Protein 1J7X (pdb70)

Solvent-accessible surface area: 15109 Å² total

InterPro domains:
  IPR005151 Tail specific protease [PF03572] (127-299)
  IPR005151 Tail specific protease [PF03572] (423-597)
  IPR005151 Tail specific protease [PF03572] (721-896)
  IPR005151 Tail specific protease [PF03572] (1022-1198)
  IPR005151 Tail specific protease [SM00245] (107-302)
  IPR005151 Tail specific protease [SM00245] (403-599)
  IPR005151 Tail specific protease [SM00245] (701-898)
  IPR005151 Tail specific protease [SM00245] (1002-1199)
  IPR029045 ClpP/crotonase-like domain superfamily [SSF52096] (26-317)
  IPR029045 ClpP/crotonase-like domain superfamily [SSF52096] (321-614)
  IPR029045 ClpP/crotonase-like domain superfamily [SSF52096] (645-917)
  IPR029045 ClpP/crotonase-like domain superfamily [SSF52096] (918-1211)

Sequence (298 aa):
DPSVTHVLHQLCDILANNYAFSERIPTLLQHLPNLDYSTVISEEDIAAKLNYELQSLTEDPRLVLKSKTDTLVPGDSIQAENIPEDEALQALVNTVFKVSILPGNIGYLRFDQFADVSVIAKLAPFIVNTVWEPITITENLIIDLRYNVGGSSTAVPLLLSYFLDPETKIHLFTLHNRQQNSTDEVYSHPKVLGKPYGSKKGVYVLTSHQTATAAEEFAYLQSLSRATIIGEITSGNLHSKVFPFGDTQLSVTVPIINFIDSNGDYWLGGGVVPDAIVLADEALDKAKEIIAFHPPLA

Secondary structure (DSSP, 8-state):
-HHHHHHHHHHHHHHHHH-S-GGGHHHHHHHGGGS--SS--SHHHHHHHHHHHHHHHH--TT-EEEEGGGS--------GGG--SS---HHHHHHH-EEEEETTTEEEEE---B--HHHHHHHHHHHIIIIIHHHTT-SEEEEE-TT---B-STTHHHHHHTTS-SS---EEEEEEETTTT--EEEE--S--SS----SSSEEEEEE-TT--THHHHHHH--TTS--EEEES-------EEEEE-TTSSEEEEEE-EEEEETTSPBP--S----SEE--GGGHHHHHHHHHHT-----

Structure (mmCIF, N/CA/C/O backbone):
data_1J7X
#
_entry.id   1J7X
#
_cell.length_a   63.144
_cell.length_b   65.756
_cell.length_c   68.174
_cell.angle_alpha   90.00
_cell.angle_beta   90.00
_cell.angle_gamma   90.00
#
_symmetry.space_group_name_H-M   'P 21 21 21'
#
loop_
_entity.id
_entity.type
_entity.pdbx_description
1 polymer 'INTERPHOTORECEPTOR RETINOID-BINDING PROTEIN'
2 water water
#
loop_
_atom_site.group_PDB
_atom_site.id
_atom_site.type_symbol
_atom_site.label_atom_id
_atom_site.label_alt_id
_atom_site.label_comp_id
_atom_site.label_asym_id
_atom_site.label_entity_id
_atom_site.label_seq_id
_atom_site.pdbx_PDB_ins_code
_atom_site.Cartn_x
_atom_site.Cartn_y
_atom_site.Cartn_z
_atom_site.occupancy
_atom_site.B_iso_or_equiv
_atom_site.auth_seq_id
_atom_site.auth_comp_id
_atom_site.auth_asym_id
_atom_site.auth_atom_id
_atom_site.pdbx_PDB_model_num
ATOM 1 N N . ASP A 1 1 ? 57.234 62.431 34.487 1.00 56.65 2 ASP A N 1
ATOM 2 C CA . ASP A 1 1 ? 58.085 61.422 33.779 1.00 56.57 2 ASP A CA 1
ATOM 3 C C . ASP A 1 1 ? 57.758 61.394 32.280 1.00 55.14 2 ASP A C 1
ATOM 4 O O . ASP A 1 1 ? 56.758 62.009 31.817 1.00 54.43 2 ASP A O 1
ATOM 9 N N . PRO A 1 2 ? 58.607 60.703 31.523 1.00 52.48 3 PRO A N 1
ATOM 10 C CA . PRO A 1 2 ? 58.453 60.600 30.077 1.00 50.44 3 PRO A CA 1
ATOM 11 C C . PRO A 1 2 ? 57.013 60.277 29.601 1.00 47.91 3 PRO A C 1
ATOM 12 O O . PRO A 1 2 ? 56.555 60.882 28.644 1.00 48.46 3 PRO A O 1
ATOM 16 N N . SER A 1 3 ? 56.299 59.379 30.258 1.00 44.81 4 SER A N 1
ATOM 17 C CA . SER A 1 3 ? 54.944 59.045 29.802 1.00 42.56 4 SER A CA 1
ATOM 18 C C . SER A 1 3 ? 54.003 60.282 29.811 1.00 39.86 4 SER A C 1
ATOM 19 O O . SER A 1 3 ? 53.163 60.447 28.980 1.00 36.39 4 SER A O 1
ATOM 22 N N . VAL A 1 4 ? 54.173 61.186 30.744 1.00 37.18 5 VAL A N 1
ATOM 23 C CA . VAL A 1 4 ? 53.365 62.375 30.724 1.00 39.62 5 VAL A CA 1
ATOM 24 C C . VAL A 1 4 ? 53.717 63.262 29.540 1.00 39.65 5 VAL A C 1
ATOM 25 O O . VAL A 1 4 ? 52.845 63.751 28.818 1.00 39.11 5 VAL A O 1
ATOM 29 N N . THR A 1 5 ? 55.007 63.487 29.296 1.00 39.84 6 THR A N 1
ATOM 30 C CA . THR A 1 5 ? 55.357 64.349 28.172 1.00 40.44 6 THR A CA 1
ATOM 31 C C . THR A 1 5 ? 54.993 63.659 26.833 1.00 38.30 6 THR A C 1
ATOM 32 O O . THR A 1 5 ? 54.707 64.286 25.828 1.00 40.22 6 THR A O 1
ATOM 36 N N . HIS A 1 6 ? 54.997 62.362 26.841 1.00 36.48 7 HIS A N 1
ATOM 37 C CA . HIS A 1 6 ? 54.701 61.596 25.634 1.00 35.21 7 HIS A CA 1
ATOM 38 C C . HIS A 1 6 ? 53.242 61.899 25.233 1.00 32.76 7 HIS A C 1
ATOM 39 O O . HIS A 1 6 ? 52.946 62.232 24.079 1.00 31.54 7 HIS A O 1
ATOM 46 N N . VAL A 1 7 ? 52.355 61.860 26.227 1.00 29.24 8 VAL A N 1
ATOM 47 C CA . VAL A 1 7 ? 50.953 62.141 25.959 1.00 28.60 8 VAL A CA 1
ATOM 48 C C . VAL A 1 7 ? 50.763 63.590 25.648 1.00 28.34 8 VAL A C 1
ATOM 49 O O . VAL A 1 7 ? 50.057 63.922 24.736 1.00 27.09 8 VAL A O 1
ATOM 53 N N . LEU A 1 8 ? 51.377 64.434 26.456 1.00 27.07 9 LEU A N 1
ATOM 54 C CA . LEU A 1 8 ? 51.239 65.865 26.291 1.00 27.88 9 LEU A CA 1
ATOM 55 C C . LEU A 1 8 ? 51.594 66.311 24.969 1.00 24.87 9 LEU A C 1
ATOM 56 O O . LEU A 1 8 ? 50.845 67.098 24.315 1.00 27.57 9 LEU A O 1
ATOM 61 N N . HIS A 1 9 ? 52.738 65.843 24.437 1.00 25.34 10 HIS A N 1
ATOM 62 C CA . HIS A 1 9 ? 53.227 66.289 23.136 1.00 24.53 10 HIS A CA 1
ATOM 63 C C . HIS A 1 9 ? 52.219 65.888 22.015 1.00 24.74 10 HIS A C 1
ATOM 64 O O . HIS A 1 9 ? 51.893 66.617 21.140 1.00 24.69 10 HIS A O 1
ATOM 71 N N . GLN A 1 10 ? 51.746 64.670 22.085 1.00 24.81 11 GLN A N 1
ATOM 72 C CA . GLN A 1 10 ? 50.846 64.202 21.054 1.00 26.20 11 GLN A CA 1
ATOM 73 C C . GLN A 1 10 ? 49.537 65.036 21.165 1.00 24.90 11 GLN A C 1
ATOM 74 O O . GLN A 1 10 ? 48.966 65.474 20.138 1.00 28.25 11 GLN A O 1
ATOM 80 N N . LEU A 1 11 ? 49.077 65.205 22.386 1.00 23.45 12 LEU A N 1
ATOM 81 C CA . LEU A 1 11 ? 47.798 65.973 22.623 1.00 24.77 12 LEU A CA 1
ATOM 82 C C . LEU A 1 11 ? 47.813 67.338 22.009 1.00 25.75 12 LEU A C 1
ATOM 83 O O . LEU A 1 11 ? 46.955 67.746 21.174 1.00 24.15 12 LEU A O 1
ATOM 88 N N . CYS A 1 12 ? 48.864 68.093 22.317 1.00 25.47 13 CYS A N 1
ATOM 89 C CA . CYS A 1 12 ? 48.949 69.422 21.749 1.00 27.26 13 CYS A CA 1
ATOM 90 C C . CYS A 1 12 ? 48.975 69.413 20.240 1.00 28.19 13 CYS A C 1
ATOM 91 O O . CYS A 1 12 ? 48.382 70.287 19.636 1.00 30.71 13 CYS A O 1
ATOM 94 N N . ASP A 1 13 ? 49.634 68.446 19.655 1.00 29.73 14 ASP A N 1
ATOM 95 C CA . ASP A 1 13 ? 49.655 68.344 18.224 1.00 33.74 14 ASP A CA 1
ATOM 96 C C . ASP A 1 13 ? 48.223 68.013 17.693 1.00 31.82 14 ASP A C 1
ATOM 97 O O . ASP A 1 13 ? 47.734 68.625 16.742 1.00 31.24 14 ASP A O 1
ATOM 102 N N . ILE A 1 14 ? 47.608 67.032 18.313 1.00 29.20 15 ILE A N 1
ATOM 103 C CA . ILE A 1 14 ? 46.295 66.631 17.875 1.00 28.12 15 ILE A CA 1
ATOM 104 C C . ILE A 1 14 ? 45.356 67.833 17.926 1.00 27.01 15 ILE A C 1
ATOM 105 O O . ILE A 1 14 ? 44.646 68.066 16.986 1.00 28.97 15 ILE A O 1
ATOM 110 N N . LEU A 1 15 ? 45.321 68.545 19.049 1.00 25.34 16 LEU A N 1
ATOM 111 C CA . LEU A 1 15 ? 44.453 69.711 19.273 1.00 25.94 16 LEU A CA 1
ATOM 112 C C . LEU A 1 15 ? 44.690 70.799 18.246 1.00 28.66 16 LEU A C 1
ATOM 113 O O . LEU A 1 15 ? 43.787 71.241 17.634 1.00 29.01 16 LEU A O 1
ATOM 118 N N . ALA A 1 16 ? 45.965 71.151 17.984 1.00 30.10 17 ALA A N 1
ATOM 119 C CA . ALA A 1 16 ? 46.297 72.223 17.061 1.00 30.42 17 ALA A CA 1
ATOM 120 C C . ALA A 1 16 ? 45.759 71.950 15.675 1.00 30.76 17 ALA A C 1
ATOM 121 O O . ALA A 1 16 ? 45.286 72.798 14.987 1.00 30.60 17 ALA A O 1
ATOM 123 N N . ASN A 1 17 ? 45.812 70.705 15.263 1.00 32.07 18 ASN A N 1
ATOM 124 C CA . ASN A 1 17 ? 45.395 70.373 13.919 1.00 32.38 18 ASN A CA 1
ATOM 125 C C . ASN A 1 17 ? 43.950 69.907 13.748 1.00 30.49 18 ASN A C 1
ATOM 126 O O . ASN A 1 17 ? 43.446 69.990 12.663 1.00 29.01 18 ASN A O 1
ATOM 131 N N . ASN A 1 18 ? 43.298 69.527 14.832 1.00 28.52 19 ASN A N 1
ATOM 132 C CA . ASN A 1 18 ? 41.913 68.982 14.700 1.00 27.99 19 ASN A CA 1
ATOM 133 C C . ASN A 1 18 ? 40.771 69.605 15.496 1.00 28.26 19 ASN A C 1
ATOM 134 O O . ASN A 1 18 ? 39.620 69.506 15.083 1.00 30.35 19 ASN A O 1
ATOM 139 N N . TYR A 1 19 ? 41.070 70.202 16.638 1.00 26.14 20 TYR A N 1
ATOM 140 C CA . TYR A 1 19 ? 40.008 70.658 17.550 1.00 26.37 20 TYR A CA 1
ATOM 141 C C . TYR A 1 19 ? 39.160 71.716 16.864 1.00 28.21 20 TYR A C 1
ATOM 142 O O . TYR A 1 19 ? 39.681 72.799 16.474 1.00 27.41 20 TYR A O 1
ATOM 151 N N . ALA A 1 20 ? 37.862 71.459 16.788 1.00 27.25 21 ALA A N 1
ATOM 152 C CA . ALA A 1 20 ? 36.954 72.407 16.117 1.00 28.83 21 ALA A CA 1
ATOM 153 C C . ALA A 1 20 ? 37.105 73.877 16.483 1.00 28.44 21 ALA A C 1
ATOM 154 O O . ALA A 1 20 ? 36.902 74.743 15.643 1.00 28.66 21 ALA A O 1
ATOM 156 N N . PHE A 1 21 ? 37.380 74.165 17.739 1.00 27.62 22 PHE A N 1
ATOM 157 C CA . PHE A 1 21 ? 37.496 75.544 18.218 1.00 29.42 22 PHE A CA 1
ATOM 158 C C . PHE A 1 21 ? 38.981 75.983 18.102 1.00 30.72 22 PHE A C 1
ATOM 159 O O . PHE A 1 21 ? 39.639 76.118 19.096 1.00 31.04 22 PHE A O 1
ATOM 167 N N . SER A 1 22 ? 39.454 76.223 16.883 1.00 31.24 23 SER A N 1
ATOM 168 C CA . SER A 1 22 ? 40.826 76.716 16.636 1.00 33.11 23 SER A CA 1
ATOM 169 C C . SER A 1 22 ? 41.278 77.917 17.450 1.00 31.85 23 SER A C 1
ATOM 170 O O . SER A 1 22 ? 42.483 78.025 17.853 1.00 32.04 23 SER A O 1
ATOM 173 N N . GLU A 1 23 ? 40.307 78.763 17.720 1.00 31.86 24 GLU A N 1
ATOM 174 C CA . GLU A 1 23 ? 40.546 79.988 18.431 1.00 33.01 24 GLU A CA 1
ATOM 175 C C . GLU A 1 23 ? 40.937 79.729 19.819 1.00 32.48 24 GLU A C 1
ATOM 176 O O . GLU A 1 23 ? 41.399 80.616 20.490 1.00 30.62 24 GLU A O 1
ATOM 182 N N . ARG A 1 24 ? 40.786 78.470 20.311 1.00 30.10 25 ARG A N 1
ATOM 183 C CA . ARG A 1 24 ? 41.187 78.180 21.657 1.00 28.15 25 ARG A CA 1
ATOM 184 C C . ARG A 1 24 ? 42.611 77.630 21.747 1.00 26.93 25 ARG A C 1
ATOM 185 O O . ARG A 1 24 ? 43.138 77.505 22.830 1.00 26.59 25 ARG A O 1
ATOM 193 N N . ILE A 1 25 ? 43.224 77.313 20.599 1.00 25.66 26 ILE A N 1
ATOM 194 C CA . ILE A 1 25 ? 44.481 76.632 20.590 1.00 25.17 26 ILE A CA 1
ATOM 195 C C . ILE A 1 25 ? 45.604 77.478 21.235 1.00 27.39 26 ILE A C 1
ATOM 196 O O . ILE A 1 25 ? 46.381 76.941 22.020 1.00 24.57 26 ILE A O 1
ATOM 201 N N . PRO A 1 26 ? 45.697 78.767 20.881 1.00 25.71 27 PRO A N 1
ATOM 202 C CA . PRO A 1 26 ? 46.785 79.578 21.489 1.00 26.63 27 PRO A CA 1
ATOM 203 C C . PRO A 1 26 ? 46.841 79.471 22.981 1.00 26.79 27 PRO A C 1
ATOM 204 O O . PRO A 1 26 ? 47.875 79.117 23.551 1.00 29.30 27 PRO A O 1
ATOM 208 N N . THR A 1 27 ? 45.706 79.712 23.636 1.00 26.75 28 THR A N 1
ATOM 209 C CA . THR A 1 27 ? 45.586 79.615 25.077 1.00 27.53 28 THR A CA 1
ATOM 210 C C . THR A 1 27 ? 45.852 78.228 25.688 1.00 27.40 28 THR A C 1
ATOM 211 O O . THR A 1 27 ? 46.503 78.086 26.764 1.00 24.76 28 THR A O 1
ATOM 215 N N . LEU A 1 28 ? 45.429 77.191 24.963 1.00 26.11 29 LEU A N 1
ATOM 216 C CA . LEU A 1 28 ? 45.636 75.833 25.404 1.00 25.98 29 LEU A CA 1
ATOM 217 C C . LEU A 1 28 ? 47.130 75.507 25.330 1.00 26.28 29 LEU A C 1
ATOM 218 O O . LEU A 1 28 ? 47.680 74.780 26.177 1.00 25.01 29 LEU A O 1
ATOM 223 N N . LEU A 1 29 ? 47.776 76.029 24.290 1.00 26.17 30 LEU A N 1
ATOM 224 C CA . LEU A 1 29 ? 49.239 75.789 24.116 1.00 28.82 30 LEU A CA 1
ATOM 225 C C . LEU A 1 29 ? 50.042 76.566 25.194 1.00 26.26 30 LEU A C 1
ATOM 226 O O . LEU A 1 29 ? 51.194 76.179 25.536 1.00 27.42 30 LEU A O 1
ATOM 231 N N . GLN A 1 30 ? 49.444 77.591 25.778 1.00 24.71 31 GLN A N 1
ATOM 232 C CA . GLN A 1 30 ? 50.104 78.304 26.885 1.00 25.97 31 GLN A CA 1
ATOM 233 C C . GLN A 1 30 ? 49.885 77.559 28.210 1.00 26.77 31 GLN A C 1
ATOM 234 O O . GLN A 1 30 ? 50.818 77.398 29.026 1.00 26.05 31 GLN A O 1
ATOM 240 N N . HIS A 1 31 ? 48.657 77.095 28.460 1.00 26.32 32 HIS A N 1
ATOM 241 C CA . HIS A 1 31 ? 48.377 76.525 29.735 1.00 26.40 32 HIS A CA 1
ATOM 242 C C . HIS A 1 31 ? 48.882 75.086 29.878 1.00 25.22 32 HIS A C 1
ATOM 243 O O . HIS A 1 31 ? 49.393 74.691 30.902 1.00 23.91 32 HIS A O 1
ATOM 250 N N . LEU A 1 32 ? 48.602 74.242 28.910 1.00 26.12 33 LEU A N 1
ATOM 251 C CA . LEU A 1 32 ? 48.927 72.843 29.074 1.00 26.91 33 LEU A CA 1
ATOM 252 C C . LEU A 1 32 ? 50.396 72.526 29.509 1.00 28.06 33 LEU A C 1
ATOM 253 O O . LEU A 1 32 ? 50.613 71.663 30.354 1.00 28.15 33 LEU A O 1
ATOM 258 N N . PRO A 1 33 ? 51.391 73.164 28.926 1.00 28.73 34 PRO A N 1
ATOM 259 C CA . PRO A 1 33 ? 52.760 72.913 29.309 1.00 30.54 34 PRO A CA 1
ATOM 260 C C . PRO A 1 33 ? 53.081 73.512 30.658 1.00 31.35 34 PRO A C 1
ATOM 261 O O . PRO A 1 33 ? 54.086 73.176 31.222 1.00 31.48 34 PRO A O 1
ATOM 265 N N . ASN A 1 34 ? 52.221 74.357 31.170 1.00 31.77 35 ASN A N 1
ATOM 266 C CA . ASN A 1 34 ? 52.458 75.033 32.411 1.00 33.15 35 ASN A CA 1
ATOM 267 C C . ASN A 1 34 ? 51.981 74.263 33.650 1.00 32.96 35 ASN A C 1
ATOM 268 O O . ASN A 1 34 ? 52.331 74.604 34.748 1.00 32.09 35 ASN A O 1
A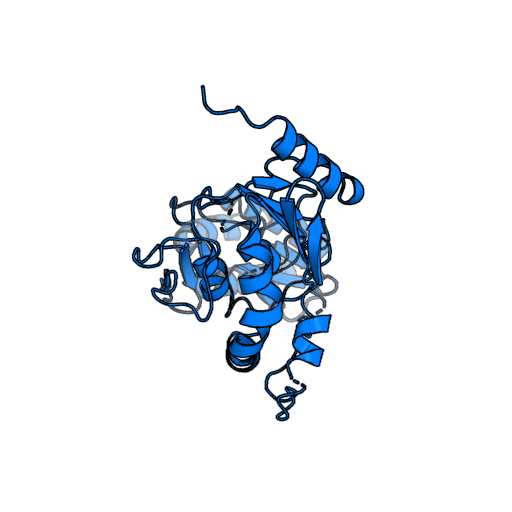TOM 273 N N . LEU A 1 35 ? 51.126 73.288 33.448 1.00 31.15 36 LEU A N 1
ATOM 274 C CA . LEU A 1 35 ? 50.538 72.576 34.553 1.00 32.30 36 LEU A CA 1
ATOM 275 C C . LEU A 1 35 ? 51.621 71.865 35.373 1.00 31.64 36 LEU A C 1
ATOM 276 O O . LEU A 1 35 ? 52.655 71.570 34.928 1.00 29.97 36 LEU A O 1
ATOM 281 N N . ASP A 1 36 ? 51.308 71.575 36.602 1.00 32.97 37 ASP A N 1
ATOM 282 C CA . ASP A 1 36 ? 52.105 70.819 37.495 1.00 36.06 37 ASP A CA 1
ATOM 283 C C . ASP A 1 36 ? 51.778 69.311 37.364 1.00 37.23 37 ASP A C 1
ATOM 284 O O . ASP A 1 36 ? 50.767 68.901 37.820 1.00 36.38 37 ASP A O 1
ATOM 289 N N . TYR A 1 37 ? 52.625 68.594 36.657 1.00 41.07 38 TYR A N 1
ATOM 290 C CA . TYR A 1 37 ? 52.595 67.146 36.403 1.00 43.82 38 TYR A CA 1
ATOM 291 C C . TYR A 1 37 ? 53.644 66.353 37.170 1.00 48.04 38 TYR A C 1
ATOM 292 O O . TYR A 1 37 ? 54.355 65.496 36.600 1.00 48.55 38 TYR A O 1
ATOM 301 N N . SER A 1 38 ? 53.827 66.660 38.426 1.00 51.91 39 SER A N 1
ATOM 302 C CA . SER A 1 38 ? 54.750 65.842 39.125 1.00 54.77 39 SER A CA 1
ATOM 303 C C . SER A 1 38 ? 53.915 65.161 40.170 1.00 56.39 39 SER A C 1
ATOM 304 O O . SER A 1 38 ? 54.417 64.758 41.182 1.00 59.35 39 SER A O 1
ATOM 307 N N . THR A 1 39 ? 52.634 65.002 39.938 1.00 57.79 40 THR A N 1
ATOM 308 C CA . THR A 1 39 ? 51.799 64.307 40.907 1.00 58.63 40 THR A CA 1
ATOM 309 C C . THR A 1 39 ? 51.100 63.086 40.214 1.00 58.05 40 THR A C 1
ATOM 310 O O . THR A 1 39 ? 50.438 62.267 40.843 1.00 57.55 40 THR A O 1
ATOM 314 N N . VAL A 1 40 ? 51.215 63.030 38.893 1.00 57.35 41 VAL A N 1
ATOM 315 C CA . VAL A 1 40 ? 50.529 62.012 38.089 1.00 58.05 41 VAL A CA 1
ATOM 316 C C . VAL A 1 40 ? 51.410 60.984 37.448 1.00 57.95 41 VAL A C 1
ATOM 317 O O . VAL A 1 40 ? 52.276 61.305 36.661 1.00 57.33 41 VAL A O 1
ATOM 321 N N . ILE A 1 41 ? 51.155 59.728 37.788 1.00 58.65 42 ILE A N 1
ATOM 322 C CA . ILE A 1 41 ? 51.950 58.610 37.274 1.00 59.04 42 ILE A CA 1
ATOM 323 C C . ILE A 1 41 ? 51.084 57.394 36.995 1.00 57.07 42 ILE A C 1
ATOM 324 O O . ILE A 1 41 ? 51.283 56.323 37.593 1.00 58.92 42 ILE A O 1
ATOM 329 N N . SER A 1 42 ? 50.120 57.562 36.125 1.00 53.41 43 SER A N 1
ATOM 330 C CA . SER A 1 42 ? 49.247 56.463 35.737 1.00 51.25 43 SER A CA 1
ATOM 331 C C . SER A 1 42 ? 48.290 57.036 34.717 1.00 48.86 43 SER A C 1
ATOM 332 O O . SER A 1 42 ? 47.913 58.175 34.879 1.00 47.07 43 SER A O 1
ATOM 335 N N . GLU A 1 43 ? 48.015 56.303 33.641 1.00 45.08 44 GLU A N 1
ATOM 336 C CA . GLU A 1 43 ? 47.172 56.755 32.576 1.00 44.66 44 GLU A CA 1
ATOM 337 C C . GLU A 1 43 ? 45.901 57.328 33.142 1.00 43.03 44 GLU A C 1
ATOM 338 O O . GLU A 1 43 ? 45.400 58.371 32.699 1.00 42.80 44 GLU A O 1
ATOM 344 N N . GLU A 1 44 ? 45.361 56.653 34.120 1.00 41.70 45 GLU A N 1
ATOM 345 C CA . GLU A 1 44 ? 44.151 57.144 34.722 1.00 41.69 45 GLU A CA 1
ATOM 346 C C . GLU A 1 44 ? 44.324 58.550 35.278 1.00 38.67 45 GLU A C 1
ATOM 347 O O . GLU A 1 44 ? 43.411 59.401 35.097 1.00 35.15 45 GLU A O 1
ATOM 353 N N . ASP A 1 45 ? 45.433 58.784 35.978 1.00 36.32 46 ASP A N 1
ATOM 354 C CA . ASP A 1 45 ? 45.680 60.096 36.548 1.00 35.63 46 ASP A CA 1
ATOM 355 C C . ASP A 1 45 ? 45.900 61.114 35.459 1.00 33.14 46 ASP A C 1
ATOM 356 O O . ASP A 1 45 ? 45.374 62.238 35.562 1.00 32.17 46 ASP A O 1
ATOM 361 N N . ILE A 1 46 ? 46.680 60.729 34.435 1.00 32.82 47 ILE A N 1
ATOM 362 C CA . ILE A 1 46 ? 46.888 61.623 33.301 1.00 32.36 47 ILE A CA 1
ATOM 363 C C . ILE A 1 46 ? 45.593 62.022 32.623 1.00 31.04 47 ILE A C 1
ATOM 364 O O . ILE A 1 46 ? 45.342 63.190 32.360 1.00 26.64 47 ILE A O 1
ATOM 369 N N . ALA A 1 47 ? 44.752 61.059 32.362 1.00 29.23 48 ALA A N 1
ATOM 370 C CA . ALA A 1 47 ? 43.474 61.363 31.729 1.00 30.36 48 ALA A CA 1
ATOM 371 C C . ALA A 1 47 ? 42.636 62.328 32.620 1.00 28.92 48 ALA A C 1
ATOM 372 O O . ALA A 1 47 ? 42.146 63.414 32.208 1.00 28.86 48 ALA A O 1
ATOM 374 N N . ALA A 1 48 ? 42.547 61.981 33.896 1.00 29.73 49 ALA A N 1
ATOM 375 C CA . ALA A 1 48 ? 41.783 62.806 34.805 1.00 28.14 49 ALA A CA 1
ATOM 376 C C . ALA A 1 48 ? 42.315 64.214 34.945 1.00 28.32 49 ALA A C 1
ATOM 377 O O . ALA A 1 48 ? 41.593 65.204 34.910 1.00 27.22 49 ALA A O 1
ATOM 379 N N . LYS A 1 49 ? 43.650 64.320 35.058 1.00 25.94 50 LYS A N 1
ATOM 380 C CA . LYS A 1 49 ? 44.198 65.626 35.193 1.00 25.45 50 LYS A CA 1
ATOM 381 C C . LYS A 1 49 ? 43.985 66.498 33.948 1.00 23.72 50 LYS A C 1
ATOM 382 O O . LYS A 1 49 ? 43.689 67.659 34.069 1.00 23.05 50 LYS A O 1
ATOM 388 N N . LEU A 1 50 ? 44.350 65.963 32.769 1.00 23.47 51 LEU A N 1
ATOM 389 C CA . LEU A 1 50 ? 44.184 66.669 31.544 1.00 20.26 51 LEU A CA 1
ATOM 390 C C . LEU A 1 50 ? 42.709 66.943 31.250 1.00 19.62 51 LEU A C 1
ATOM 391 O O . LEU A 1 50 ? 42.425 68.059 30.777 1.00 21.95 51 LEU A O 1
ATOM 396 N N . ASN A 1 51 ? 41.805 66.039 31.619 1.00 20.60 52 ASN A N 1
ATOM 397 C CA . ASN A 1 51 ? 40.377 66.216 31.411 1.00 18.94 52 ASN A CA 1
ATOM 398 C C . ASN A 1 51 ? 39.875 67.386 32.271 1.00 21.89 52 ASN A C 1
ATOM 399 O O . ASN A 1 51 ? 39.132 68.285 31.768 1.00 23.70 52 ASN A O 1
ATOM 404 N N . TYR A 1 52 ? 40.373 67.483 33.495 1.00 21.98 53 TYR A N 1
ATOM 405 C CA . TYR A 1 52 ? 39.907 68.630 34.374 1.00 24.15 53 TYR A CA 1
ATOM 406 C C . TYR A 1 52 ? 40.397 69.928 33.859 1.00 24.17 53 TYR A C 1
ATOM 407 O O . TYR A 1 52 ? 39.678 70.962 33.773 1.00 24.37 53 TYR A O 1
ATOM 416 N N . GLU A 1 53 ? 41.670 69.935 33.432 1.00 23.16 54 GLU A N 1
ATOM 417 C CA . GLU A 1 53 ? 42.236 71.129 32.847 1.00 25.77 54 GLU A CA 1
ATOM 418 C C . GLU A 1 53 ? 41.595 71.492 31.538 1.00 26.00 54 GLU A C 1
ATOM 419 O O . GLU A 1 53 ? 41.204 72.641 31.325 1.00 23.40 54 GLU A O 1
ATOM 425 N N . LEU A 1 54 ? 41.402 70.500 30.640 1.00 23.36 55 LEU A N 1
ATOM 426 C CA . LEU A 1 54 ? 40.747 70.831 29.406 1.00 22.35 55 LEU A CA 1
ATOM 427 C C . LEU A 1 54 ? 39.342 71.427 29.589 1.00 19.24 55 LEU A C 1
ATOM 428 O O . LEU A 1 54 ? 38.984 72.369 28.895 1.00 19.28 55 LEU A O 1
ATOM 433 N N . GLN A 1 55 ? 38.559 70.850 30.485 1.00 20.45 56 GLN A N 1
ATOM 434 C CA . GLN A 1 55 ? 37.174 71.340 30.676 1.00 21.75 56 GLN A CA 1
ATOM 435 C C . GLN A 1 55 ? 37.205 72.727 31.328 1.00 24.31 56 GLN A C 1
ATOM 436 O O . GLN A 1 55 ? 36.431 73.584 31.010 1.00 23.75 56 GLN A O 1
ATOM 442 N N . SER A 1 56 ? 38.217 73.003 32.155 1.00 24.35 57 SER A N 1
ATOM 443 C CA . SER A 1 56 ? 38.303 74.347 32.723 1.00 26.62 57 SER A CA 1
ATOM 444 C C . SER A 1 56 ? 38.605 75.396 31.714 1.00 25.65 57 SER A C 1
ATOM 445 O O . SER A 1 56 ? 38.098 76.499 31.697 1.00 27.28 57 SER A O 1
ATOM 448 N N . LEU A 1 57 ? 39.400 75.021 30.759 1.00 25.67 58 LEU A N 1
ATOM 449 C CA . LEU A 1 57 ? 39.805 75.889 29.739 1.00 27.07 58 LEU A CA 1
ATOM 450 C C . LEU A 1 57 ? 38.931 75.923 28.548 1.00 26.79 58 LEU A C 1
ATOM 451 O O . LEU A 1 57 ? 38.968 76.955 27.847 1.00 28.48 58 LEU A O 1
ATOM 456 N N . THR A 1 58 ? 38.146 74.865 28.271 1.00 23.14 59 THR A N 1
ATOM 457 C CA . THR A 1 58 ? 37.276 74.868 27.057 1.00 21.92 59 THR A CA 1
ATOM 458 C C . THR A 1 58 ? 35.806 74.754 27.303 1.00 20.13 59 THR A C 1
ATOM 459 O O . THR A 1 58 ? 35.007 75.138 26.477 1.00 23.52 59 THR A O 1
ATOM 463 N N . GLU A 1 59 ? 35.384 74.155 28.395 1.00 22.12 60 GLU A N 1
ATOM 464 C CA . GLU A 1 59 ? 33.967 73.992 28.642 1.00 20.93 60 GLU A CA 1
ATOM 465 C C . GLU A 1 59 ? 33.325 73.277 27.520 1.00 19.12 60 GLU A C 1
ATOM 466 O O . GLU A 1 59 ? 32.221 73.632 27.091 1.00 22.50 60 GLU A O 1
ATOM 472 N N . ASP A 1 60 ? 34.038 72.313 26.977 1.00 18.27 61 ASP A N 1
ATOM 473 C CA . ASP A 1 60 ? 33.611 71.513 25.850 1.00 18.43 61 ASP A CA 1
ATOM 474 C C . ASP A 1 60 ? 33.714 70.091 26.211 1.00 17.48 61 ASP A C 1
ATOM 475 O O . ASP A 1 60 ? 34.723 69.414 25.911 1.00 18.49 61 ASP A O 1
ATOM 480 N N . PRO A 1 61 ? 32.595 69.506 26.675 1.00 17.70 62 PRO A N 1
ATOM 481 C CA . PRO A 1 61 ? 32.538 68.094 27.037 1.00 19.56 62 PRO A CA 1
ATOM 482 C C . PRO A 1 61 ? 32.856 67.039 25.930 1.00 18.76 62 PRO A C 1
ATOM 483 O O . PRO A 1 61 ? 33.093 65.877 26.252 1.00 19.50 62 PRO A O 1
ATOM 487 N N . ARG A 1 62 ? 32.884 67.473 24.681 1.00 18.69 63 ARG A N 1
ATOM 488 C CA . ARG A 1 62 ? 33.145 66.584 23.564 1.00 19.01 63 ARG A CA 1
ATOM 489 C C . ARG A 1 62 ? 34.630 66.162 23.505 1.00 20.94 63 ARG A C 1
ATOM 490 O O . ARG A 1 62 ? 34.956 65.105 23.021 1.00 18.52 63 ARG A O 1
ATOM 498 N N . LEU A 1 63 ? 35.522 67.030 24.013 1.00 20.11 64 LEU A N 1
ATOM 499 C CA . LEU A 1 63 ? 36.935 66.833 24.027 1.00 17.93 64 LEU A CA 1
ATOM 500 C C . LEU A 1 63 ? 37.215 66.113 25.293 1.00 19.11 64 LEU A C 1
ATOM 501 O O . LEU A 1 63 ? 37.144 66.684 26.396 1.00 18.48 64 LEU A O 1
ATOM 506 N N . VAL A 1 64 ? 37.594 64.853 25.179 1.00 16.33 65 VAL A N 1
ATOM 507 C CA . VAL A 1 64 ? 37.881 64.063 26.333 1.00 19.45 65 VAL A CA 1
ATOM 508 C C . VAL A 1 64 ? 38.882 62.913 26.144 1.00 17.20 65 VAL A C 1
ATOM 509 O O . VAL A 1 64 ? 38.857 62.193 25.125 1.00 15.66 65 VAL A O 1
ATOM 513 N N . LEU A 1 65 ? 39.768 62.810 27.095 1.00 20.67 66 LEU A N 1
ATOM 514 C CA . LEU A 1 65 ? 40.721 61.725 27.136 1.00 21.43 66 LEU A CA 1
ATOM 515 C C . LEU A 1 65 ? 40.083 60.565 27.818 1.00 23.50 66 LEU A C 1
ATOM 516 O O . LEU A 1 65 ? 39.488 60.702 28.903 1.00 22.86 66 LEU A O 1
ATOM 521 N N . LYS A 1 66 ? 40.225 59.409 27.200 1.00 23.72 67 LYS A N 1
ATOM 522 C CA . LYS A 1 66 ? 39.617 58.245 27.806 1.00 28.58 67 LYS A CA 1
ATOM 523 C C . LYS A 1 66 ? 40.531 56.990 27.554 1.00 26.91 67 LYS A C 1
ATOM 524 O O . LYS A 1 66 ? 41.444 57.002 26.699 1.00 26.64 67 LYS A O 1
ATOM 530 N N . SER A 1 67 ? 40.218 55.921 28.262 1.00 29.64 68 SER A N 1
ATOM 531 C CA . SER A 1 67 ? 40.958 54.664 28.002 1.00 32.75 68 SER A CA 1
ATOM 532 C C . SER A 1 67 ? 40.540 54.251 26.588 1.00 34.91 68 SER A C 1
ATOM 533 O O . SER A 1 67 ? 39.431 54.520 26.202 1.00 34.53 68 SER A O 1
ATOM 536 N N . LYS A 1 68 ? 41.430 53.671 25.790 1.00 36.54 69 LYS A N 1
ATOM 537 C CA . LYS A 1 68 ? 41.144 53.237 24.441 1.00 39.59 69 LYS A CA 1
ATOM 538 C C . LYS A 1 68 ? 40.011 52.258 24.454 1.00 41.48 69 LYS A C 1
ATOM 539 O O . LYS A 1 68 ? 39.318 52.121 23.494 1.00 41.48 69 LYS A O 1
ATOM 545 N N . THR A 1 69 ? 39.780 51.642 25.601 1.00 44.58 70 THR A N 1
ATOM 546 C CA . THR A 1 69 ? 38.708 50.707 25.771 1.00 48.16 70 THR A CA 1
ATOM 547 C C . THR A 1 69 ? 37.332 51.330 25.564 1.00 50.56 70 THR A C 1
ATOM 548 O O . THR A 1 69 ? 36.462 50.679 24.991 1.00 50.55 70 THR A O 1
ATOM 552 N N . ASP A 1 70 ? 37.136 52.563 26.033 1.00 52.78 71 ASP A N 1
ATOM 553 C CA . ASP A 1 70 ? 35.858 53.261 25.913 1.00 55.49 71 ASP A CA 1
ATOM 554 C C . ASP A 1 70 ? 35.758 54.131 24.658 1.00 58.51 71 ASP A C 1
ATOM 555 O O . ASP A 1 70 ? 35.069 55.142 24.651 1.00 58.27 71 ASP A O 1
ATOM 560 N N . THR A 1 71 ? 36.398 53.709 23.581 1.00 62.76 72 THR A N 1
ATOM 561 C CA . THR A 1 71 ? 36.378 54.453 22.316 1.00 67.02 72 THR A CA 1
ATOM 562 C C . THR A 1 71 ? 35.317 53.925 21.360 1.00 71.02 72 THR A C 1
ATOM 563 O O . THR A 1 71 ? 35.586 53.014 20.558 1.00 70.97 72 THR A O 1
ATOM 567 N N . LEU A 1 72 ? 34.123 54.520 21.455 1.00 75.86 73 LEU A N 1
ATOM 568 C CA . LEU A 1 72 ? 32.971 54.197 20.600 1.00 78.85 73 LEU A CA 1
ATOM 569 C C . LEU A 1 72 ? 32.679 52.718 20.527 1.00 80.97 73 LEU A C 1
ATOM 570 O O . LEU A 1 72 ? 33.248 51.904 21.271 1.00 81.76 73 LEU A O 1
ATOM 575 N N . VAL A 1 73 ? 31.791 52.390 19.599 1.00 83.44 74 VAL A N 1
ATOM 576 C CA . VAL A 1 73 ? 31.378 51.024 19.366 1.00 85.35 74 VAL A CA 1
ATOM 577 C C . VAL A 1 73 ? 31.506 50.750 17.884 1.00 86.67 74 VAL A C 1
ATOM 578 O O . VAL A 1 73 ? 32.462 50.095 17.479 1.00 87.31 74 VAL A O 1
ATOM 590 N N . PRO A 1 75 ? 29.744 52.411 13.822 1.00 87.29 76 PRO A N 1
ATOM 591 C CA . PRO A 1 75 ? 28.734 53.158 13.069 1.00 86.41 76 PRO A CA 1
ATOM 592 C C . PRO A 1 75 ? 27.477 52.338 12.773 1.00 84.93 76 PRO A C 1
ATOM 593 O O . PRO A 1 75 ? 27.568 51.138 12.448 1.00 84.73 76 PRO A O 1
ATOM 597 N N . GLY A 1 76 ? 26.327 53.005 12.890 1.00 82.78 77 GLY A N 1
ATOM 598 C CA . GLY A 1 76 ? 25.039 52.398 12.625 1.00 80.99 77 GLY A CA 1
ATOM 599 C C . GLY A 1 76 ? 24.959 51.795 11.225 1.00 79.21 77 GLY A C 1
ATOM 600 O O . GLY A 1 76 ? 25.743 52.141 10.325 1.00 78.29 77 GLY A O 1
ATOM 601 N N . ASP A 1 77 ? 24.010 50.870 11.063 1.00 76.65 78 ASP A N 1
ATOM 602 C CA . ASP A 1 77 ? 23.816 50.165 9.815 1.00 74.40 78 ASP A CA 1
ATOM 603 C C . ASP A 1 77 ? 22.374 50.278 9.369 1.00 71.86 78 ASP A C 1
ATOM 604 O O . ASP A 1 77 ? 21.527 49.457 9.705 1.00 71.87 78 ASP A O 1
ATOM 609 N N . SER A 1 78 ? 22.107 51.302 8.580 1.00 68.66 79 SER A N 1
ATOM 610 C CA . SER A 1 78 ? 20.780 51.514 8.055 1.00 66.33 79 SER A CA 1
ATOM 611 C C . SER A 1 78 ? 20.683 51.019 6.604 1.00 63.74 79 SER A C 1
ATOM 612 O O . SER A 1 78 ? 21.660 50.528 6.046 1.00 62.37 79 SER A O 1
ATOM 615 N N . ILE A 1 79 ? 19.493 51.138 6.018 1.00 61.62 80 ILE A N 1
ATOM 616 C CA . ILE A 1 79 ? 19.236 50.717 4.647 1.00 61.18 80 ILE A CA 1
ATOM 617 C C . ILE A 1 79 ? 20.272 51.304 3.713 1.00 59.35 80 ILE A C 1
ATOM 618 O O . ILE A 1 79 ? 20.392 52.509 3.674 1.00 59.69 80 ILE A O 1
ATOM 623 N N . GLN A 1 80 ? 20.996 50.472 2.968 1.00 57.54 81 GLN A N 1
ATOM 624 C CA . GLN A 1 80 ? 22.053 50.954 2.046 1.00 57.01 81 GLN A CA 1
ATOM 625 C C . GLN A 1 80 ? 21.518 51.059 0.633 1.00 56.47 81 GLN A C 1
ATOM 626 O O . GLN A 1 80 ? 20.677 50.257 0.223 1.00 53.7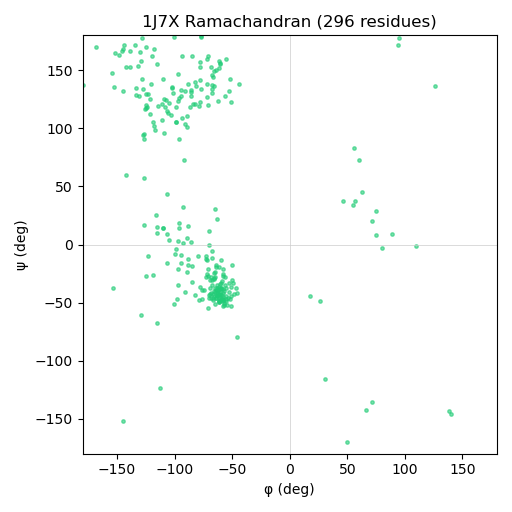1 81 GLN A O 1
ATOM 632 N N . ALA A 1 81 ? 22.017 52.034 -0.112 1.00 56.32 82 ALA A N 1
ATOM 633 C CA . ALA A 1 81 ? 21.571 52.236 -1.493 1.00 57.95 82 ALA A CA 1
ATOM 634 C C . ALA A 1 81 ? 21.789 51.007 -2.341 1.00 58.42 82 ALA A C 1
ATOM 635 O O . ALA A 1 81 ? 20.936 50.652 -3.178 1.00 58.37 82 ALA A O 1
ATOM 637 N N . GLU A 1 82 ? 22.916 50.349 -2.087 1.00 60.08 83 GLU A N 1
ATOM 638 C CA . GLU A 1 82 ? 23.313 49.153 -2.840 1.00 60.86 83 GLU A CA 1
ATOM 639 C C . GLU A 1 82 ? 22.429 47.944 -2.530 1.00 60.48 83 GLU A C 1
ATOM 640 O O . GLU A 1 82 ? 22.645 46.849 -3.101 1.00 62.54 83 GLU A O 1
ATOM 646 N N . ASN A 1 83 ? 21.452 48.119 -1.634 1.00 58.26 84 ASN A N 1
ATOM 647 C CA . ASN A 1 83 ? 20.574 47.026 -1.263 1.00 56.54 84 ASN A CA 1
ATOM 648 C C . ASN A 1 83 ? 19.096 47.368 -1.407 1.00 55.21 84 ASN A C 1
ATOM 649 O O . ASN A 1 83 ? 18.261 46.677 -0.829 1.00 53.21 84 ASN A O 1
ATOM 654 N N . ILE A 1 84 ? 18.804 48.434 -2.155 1.00 53.92 85 ILE A N 1
ATOM 655 C CA . ILE A 1 84 ? 17.451 48.886 -2.401 1.00 53.20 85 ILE A CA 1
ATOM 656 C C . ILE A 1 84 ? 16.874 48.119 -3.592 1.00 51.81 85 ILE A C 1
ATOM 657 O O . ILE A 1 84 ? 17.527 48.065 -4.602 1.00 49.95 85 ILE A O 1
ATOM 662 N N . PRO A 1 85 ? 15.691 47.515 -3.443 1.00 49.91 86 PRO A N 1
ATOM 663 C CA . PRO A 1 85 ? 15.003 46.784 -4.525 1.00 49.96 86 PRO A CA 1
ATOM 664 C C . PRO A 1 85 ? 14.663 47.656 -5.724 1.00 49.60 86 PRO A C 1
ATOM 665 O O . PRO A 1 85 ? 14.523 48.865 -5.553 1.00 47.28 86 PRO A O 1
ATOM 669 N N . GLU A 1 86 ? 14.497 47.039 -6.898 1.00 50.52 87 GLU A N 1
ATOM 670 C CA . GLU A 1 86 ? 14.212 47.755 -8.126 1.00 51.24 87 GLU A CA 1
ATOM 671 C C . GLU A 1 86 ? 12.710 47.736 -8.379 1.00 50.48 87 GLU A C 1
ATOM 672 O O . GLU A 1 86 ? 12.125 48.674 -8.914 1.00 50.48 87 GLU A O 1
ATOM 678 N N . ASP A 1 87 ? 12.084 46.639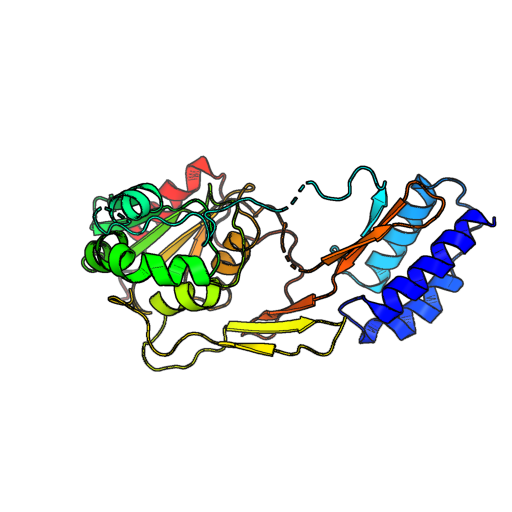 -8.016 1.00 49.16 88 ASP A N 1
ATOM 679 C CA . ASP A 1 87 ? 10.682 46.492 -8.274 1.00 48.58 88 ASP A CA 1
ATOM 680 C C . ASP A 1 87 ? 9.845 47.478 -7.444 1.00 47.34 88 ASP A C 1
ATOM 681 O O . ASP A 1 87 ? 9.998 47.597 -6.225 1.00 45.01 88 ASP A O 1
ATOM 686 N N . GLU A 1 88 ? 8.946 48.177 -8.103 1.00 46.00 89 GLU A N 1
ATOM 687 C CA . GLU A 1 88 ? 8.087 49.162 -7.422 1.00 43.74 89 GLU A CA 1
ATOM 688 C C . GLU A 1 88 ? 7.204 48.571 -6.300 1.00 42.23 89 GLU A C 1
ATOM 689 O O . GLU A 1 88 ? 6.948 49.244 -5.282 1.00 36.91 89 GLU A O 1
ATOM 695 N N . ALA A 1 89 ? 6.673 47.350 -6.493 1.00 39.86 90 ALA A N 1
ATOM 696 C CA . ALA A 1 89 ? 5.825 46.748 -5.444 1.00 38.30 90 ALA A CA 1
ATOM 697 C C . ALA A 1 89 ? 6.677 46.533 -4.168 1.00 37.29 90 ALA A C 1
ATOM 698 O O . ALA A 1 89 ? 6.234 46.807 -3.025 1.00 33.65 90 ALA A O 1
ATOM 708 N N . LEU A 1 91 ? 9.525 48.121 -3.336 1.00 28.80 92 LEU A N 1
ATOM 709 C CA . LEU A 1 91 ? 9.902 49.404 -2.768 1.00 27.70 92 LEU A CA 1
ATOM 710 C C . LEU A 1 91 ? 8.752 49.925 -1.913 1.00 25.97 92 LEU A C 1
ATOM 711 O O . LEU A 1 91 ? 9.005 50.407 -0.822 1.00 22.65 92 LEU A O 1
ATOM 716 N N . GLN A 1 92 ? 7.498 49.914 -2.440 1.00 23.88 93 GLN A N 1
ATOM 717 C CA . GLN A 1 92 ? 6.354 50.457 -1.629 1.00 24.35 93 GLN A CA 1
ATOM 718 C C . GLN A 1 92 ? 6.211 49.627 -0.366 1.00 23.38 93 GLN A C 1
ATOM 719 O O . GLN A 1 92 ? 6.021 50.170 0.718 1.00 19.88 93 GLN A O 1
ATOM 725 N N . ALA A 1 93 ? 6.418 48.312 -0.493 1.00 25.02 94 ALA A N 1
ATOM 726 C CA . ALA A 1 93 ? 6.287 47.416 0.650 1.00 25.74 94 ALA A CA 1
ATOM 727 C C . ALA A 1 93 ? 7.350 47.761 1.731 1.00 23.45 94 ALA A C 1
ATOM 728 O O . ALA A 1 93 ? 7.025 47.768 2.938 1.00 22.98 94 ALA A O 1
ATOM 730 N N . LEU A 1 94 ? 8.598 48.014 1.295 1.00 22.29 95 LEU A N 1
ATOM 731 C CA . LEU A 1 94 ? 9.684 48.384 2.180 1.00 20.87 95 LEU A CA 1
ATOM 732 C C . LEU A 1 94 ? 9.373 49.714 2.910 1.00 20.98 95 LEU A C 1
ATOM 733 O O . LEU A 1 94 ? 9.479 49.846 4.155 1.00 18.82 95 LEU A O 1
ATOM 738 N N . VAL A 1 95 ? 8.965 50.695 2.116 1.00 19.37 96 VAL A N 1
ATOM 739 C CA . VAL A 1 95 ? 8.624 52.008 2.660 1.00 20.10 96 VAL A CA 1
ATOM 740 C C . VAL A 1 95 ? 7.511 51.784 3.723 1.00 20.46 96 VAL A C 1
ATOM 741 O O . VAL A 1 95 ? 7.520 52.431 4.800 1.00 19.84 96 VAL A O 1
ATOM 745 N N . ASN A 1 96 ? 6.565 50.885 3.421 1.00 20.45 97 ASN A N 1
ATOM 746 C CA . ASN A 1 96 ? 5.430 50.653 4.330 1.00 22.03 97 ASN A CA 1
ATOM 747 C C . ASN A 1 96 ? 5.859 50.059 5.674 1.00 22.37 97 ASN A C 1
ATOM 748 O O . ASN A 1 96 ? 5.167 50.177 6.660 1.00 23.09 97 ASN A O 1
ATOM 753 N N . THR A 1 97 ? 6.975 49.419 5.681 1.00 20.47 98 THR A N 1
ATOM 754 C CA . THR A 1 97 ? 7.463 48.864 6.945 1.00 22.13 98 THR A CA 1
ATOM 755 C C . THR A 1 97 ? 8.499 49.767 7.650 1.00 19.41 98 THR A C 1
ATOM 756 O O . THR A 1 97 ? 8.710 49.652 8.831 1.00 20.77 98 THR A O 1
ATOM 760 N N . VAL A 1 98 ? 9.148 50.655 6.911 1.00 19.17 99 VAL A N 1
ATOM 761 C CA . VAL A 1 98 ? 10.095 51.606 7.474 1.00 19.72 99 VAL A CA 1
ATOM 762 C C . VAL A 1 98 ? 9.365 52.703 8.205 1.00 19.93 99 VAL A C 1
ATOM 763 O O . VAL A 1 98 ? 9.813 53.182 9.264 1.00 20.49 99 VAL A O 1
ATOM 767 N N . PHE A 1 99 ? 8.258 53.151 7.658 1.00 20.14 100 PHE A N 1
ATOM 768 C CA . PHE A 1 99 ? 7.453 54.267 8.257 1.00 21.06 100 PHE A CA 1
ATOM 769 C C . PHE A 1 99 ? 6.112 53.803 8.716 1.00 25.43 100 PHE A C 1
ATOM 770 O O . PHE A 1 99 ? 5.336 53.342 7.880 1.00 29.89 100 PHE A O 1
ATOM 778 N N . LYS A 1 100 ? 5.796 53.916 10.007 1.00 22.69 101 LYS A N 1
ATOM 779 C CA . LYS A 1 100 ? 4.503 53.583 10.588 1.00 21.93 101 LYS A CA 1
ATOM 780 C C . LYS A 1 100 ? 3.711 54.862 10.752 1.00 20.15 101 LYS A C 1
ATOM 781 O O . LYS A 1 100 ? 4.146 55.790 11.473 1.00 17.63 101 LYS A O 1
ATOM 787 N N . VAL A 1 101 ? 2.576 54.934 10.070 1.00 17.14 102 VAL A N 1
ATOM 788 C CA . VAL A 1 101 ? 1.757 56.087 10.106 1.00 18.67 102 VAL A CA 1
ATOM 789 C C . VAL A 1 101 ? 0.338 55.722 10.582 1.00 20.98 102 VAL A C 1
ATOM 790 O O . VAL A 1 101 ? -0.239 54.763 9.970 1.00 20.31 102 VAL A O 1
ATOM 794 N N . SER A 1 102 ? -0.162 56.465 11.581 1.00 20.95 103 SER A N 1
ATOM 795 C CA . SER A 1 102 ? -1.536 56.252 12.160 1.00 23.19 103 SER A CA 1
ATOM 796 C C . SER A 1 102 ? -2.216 57.571 12.236 1.00 26.51 103 SER A C 1
ATOM 797 O O . SER A 1 102 ? -1.580 58.650 12.397 1.00 24.57 103 SER A O 1
ATOM 800 N N . ILE A 1 103 ? -3.547 57.550 12.194 1.00 26.17 104 ILE A N 1
ATOM 801 C CA . ILE A 1 103 ? -4.265 58.742 12.426 1.00 26.58 104 ILE A CA 1
ATOM 802 C C . ILE A 1 103 ? -4.924 58.464 13.781 1.00 29.26 104 ILE A C 1
ATOM 803 O O . ILE A 1 103 ? -5.852 57.627 13.874 1.00 27.81 104 ILE A O 1
ATOM 808 N N . LEU A 1 104 ? -4.429 59.110 14.835 1.00 28.28 105 LEU A N 1
ATOM 809 C CA . LEU A 1 104 ? -4.953 58.896 16.178 1.00 30.04 105 LEU A CA 1
ATOM 810 C C . LEU A 1 104 ? -6.265 59.648 16.343 1.00 30.55 105 LEU A C 1
ATOM 811 O O . LEU A 1 104 ? -6.467 60.655 15.694 1.00 30.92 105 LEU A O 1
ATOM 816 N N . PRO A 1 105 ? -7.107 59.226 17.278 1.00 32.44 106 PRO A N 1
ATOM 817 C CA . PRO A 1 105 ? -8.363 59.915 17.579 1.00 33.92 106 PRO A CA 1
ATOM 818 C C . PRO A 1 105 ? -8.134 61.395 17.826 1.00 33.91 106 PRO A C 1
ATOM 819 O O . PRO A 1 105 ? -7.099 61.877 18.343 1.00 35.75 106 PRO A O 1
ATOM 823 N N . GLY A 1 106 ? -9.075 62.180 17.360 1.00 34.18 107 GLY A N 1
ATOM 824 C CA . GLY A 1 106 ? -8.884 63.586 17.494 1.00 32.41 107 GLY A CA 1
ATOM 825 C C . GLY A 1 106 ? -8.144 64.137 16.330 1.00 31.90 107 GLY A C 1
ATOM 826 O O . GLY A 1 106 ? -7.787 65.311 16.358 1.00 33.30 107 GLY A O 1
ATOM 827 N N . ASN A 1 107 ? -7.950 63.303 15.292 1.00 31.84 108 ASN A N 1
ATOM 828 C CA . ASN A 1 107 ? -7.278 63.754 14.056 1.00 29.43 108 ASN A CA 1
ATOM 829 C C . ASN A 1 107 ? -5.801 64.198 14.306 1.00 25.95 108 ASN A C 1
ATOM 830 O O . ASN A 1 107 ? -5.410 65.215 13.856 1.00 26.26 108 ASN A O 1
ATOM 835 N N . ILE A 1 108 ? -5.063 63.416 15.069 1.00 24.94 109 ILE A N 1
ATOM 836 C CA . ILE A 1 108 ? -3.672 63.728 15.366 1.00 25.10 109 ILE A CA 1
ATOM 837 C C . ILE A 1 108 ? -2.871 62.681 14.577 1.00 21.38 109 ILE A C 1
ATOM 838 O O . ILE A 1 108 ? -3.074 61.632 14.735 1.00 23.39 109 ILE A O 1
ATOM 843 N N . GLY A 1 109 ? -1.946 63.107 13.747 1.00 22.19 110 GLY A N 1
ATOM 844 C CA . GLY A 1 109 ? -1.130 62.231 12.948 1.00 21.51 110 GLY A CA 1
ATOM 845 C C . GLY A 1 109 ? -0.043 61.635 13.826 1.00 21.06 110 GLY A C 1
ATOM 846 O O . GLY A 1 109 ? 0.515 62.397 14.676 1.00 20.43 110 GLY A O 1
ATOM 847 N N . TYR A 1 110 ? 0.269 60.364 13.601 1.00 19.55 111 TYR A N 1
ATOM 848 C CA . TYR A 1 110 ? 1.335 59.682 14.290 1.00 18.09 111 TYR A CA 1
ATOM 849 C C . TYR A 1 110 ? 2.297 59.087 13.245 1.00 20.71 111 TYR A C 1
ATOM 850 O O . TYR A 1 110 ? 1.824 58.363 12.296 1.00 18.23 111 TYR A O 1
ATOM 859 N N . LEU A 1 111 ? 3.558 59.505 13.285 1.00 16.12 112 LEU A N 1
ATOM 860 C CA . LEU A 1 111 ? 4.608 59.050 12.336 1.00 15.28 112 LEU A CA 1
ATOM 861 C C . LEU A 1 111 ? 5.746 58.497 13.115 1.00 16.68 112 LEU A C 1
ATOM 862 O O . LEU A 1 111 ? 6.348 59.179 13.962 1.00 16.69 112 LEU A O 1
ATOM 867 N N . ARG A 1 112 ? 6.044 57.218 12.935 1.00 16.30 113 ARG A N 1
ATOM 868 C CA . ARG A 1 112 ? 7.192 56.601 13.505 1.00 16.69 113 ARG A CA 1
ATOM 869 C C . ARG A 1 112 ? 8.092 56.032 12.473 1.00 18.21 113 ARG A C 1
ATOM 870 O O . ARG A 1 112 ? 7.600 55.394 11.518 1.00 19.31 113 ARG A O 1
ATOM 878 N N . PHE A 1 113 ? 9.449 56.217 12.657 1.00 17.74 114 PHE A N 1
ATOM 879 C CA . PHE A 1 113 ? 10.446 55.560 11.858 1.00 15.06 114 PHE A CA 1
ATOM 880 C C . PHE A 1 113 ? 11.699 55.494 12.749 1.00 15.27 114 PHE A C 1
ATOM 881 O O . PHE A 1 113 ? 11.846 56.368 13.594 1.00 15.11 114 PHE A O 1
ATOM 889 N N . ASP A 1 114 ? 12.505 54.460 12.616 1.00 13.70 115 ASP A N 1
ATOM 890 C CA . ASP A 1 114 ? 13.543 54.171 13.554 1.00 17.82 115 ASP A CA 1
ATOM 891 C C . ASP A 1 114 ? 15.031 54.260 13.048 1.00 16.99 115 ASP A C 1
ATOM 892 O O . ASP A 1 114 ? 15.957 53.789 13.741 1.00 16.52 115 ASP A O 1
ATOM 897 N N . GLN A 1 115 ? 15.188 54.795 11.839 1.00 17.74 116 GLN A N 1
ATOM 898 C CA . GLN A 1 115 ? 16.497 55.039 11.302 1.00 15.89 116 GLN A CA 1
ATOM 899 C C . GLN A 1 115 ? 16.423 56.218 10.337 1.00 17.11 116 GLN A C 1
ATOM 900 O O . GLN A 1 115 ? 15.350 56.551 9.948 1.00 16.52 116 GLN A O 1
ATOM 906 N N . PHE A 1 116 ? 17.559 56.791 9.972 1.00 16.49 117 PHE A N 1
ATOM 907 C CA . PHE A 1 116 ? 17.685 57.862 8.980 1.00 16.47 117 PHE A CA 1
ATOM 908 C C . PHE A 1 116 ? 18.643 57.227 7.928 1.00 22.42 117 PHE A C 1
ATOM 909 O O . PHE A 1 116 ? 19.781 57.007 8.168 1.00 24.91 117 PHE A O 1
ATOM 917 N N . ALA A 1 117 ? 18.155 56.960 6.769 1.00 20.25 118 ALA A N 1
ATOM 918 C CA . ALA A 1 117 ? 19.014 56.471 5.698 1.00 21.48 118 ALA A CA 1
ATOM 919 C C . ALA A 1 117 ? 19.682 57.652 4.964 1.00 21.73 118 ALA A C 1
ATOM 920 O O . ALA A 1 117 ? 19.236 58.773 5.083 1.00 18.53 118 ALA A O 1
ATOM 922 N N . ASP A 1 118 ? 20.734 57.342 4.241 1.00 20.71 119 ASP A N 1
ATOM 923 C CA . ASP A 1 118 ? 21.474 58.314 3.491 1.00 21.85 119 ASP A CA 1
ATOM 924 C C . ASP A 1 118 ? 20.523 58.951 2.431 1.00 19.37 119 ASP A C 1
ATOM 925 O O . ASP A 1 118 ? 19.565 58.309 1.971 1.00 18.24 119 ASP A O 1
ATOM 930 N N . VAL A 1 119 ? 20.828 60.187 2.086 1.00 20.00 120 VAL A N 1
ATOM 931 C CA . VAL A 1 119 ? 19.977 60.861 1.131 1.00 18.80 120 VAL A CA 1
ATOM 932 C C . VAL A 1 119 ? 19.882 60.071 -0.224 1.00 21.93 120 VAL A C 1
ATOM 933 O O . VAL A 1 119 ? 18.910 60.222 -0.965 1.00 18.06 120 VAL A O 1
ATOM 937 N N . SER A 1 120 ? 20.920 59.256 -0.522 1.00 19.95 121 SER A N 1
ATOM 938 C CA . SER A 1 120 ? 20.882 58.518 -1.798 1.00 23.92 121 SER A CA 1
ATOM 939 C C . SER A 1 120 ? 19.769 57.470 -1.784 1.00 23.40 121 SER A C 1
ATOM 940 O O . SER A 1 120 ? 19.209 57.154 -2.829 1.00 23.01 121 SER A O 1
ATOM 943 N N . VAL A 1 121 ? 19.470 56.944 -0.594 1.00 21.57 122 VAL A N 1
ATOM 944 C CA . VAL A 1 121 ? 18.443 55.995 -0.374 1.00 20.57 122 VAL A CA 1
ATOM 945 C C . VAL A 1 121 ? 17.106 56.654 -0.399 1.00 21.56 122 VAL A C 1
ATOM 946 O O . VAL A 1 121 ? 16.160 56.199 -1.084 1.00 19.83 122 VAL A O 1
ATOM 950 N N . ILE A 1 122 ? 16.977 57.785 0.313 1.00 20.95 123 ILE A N 1
ATOM 951 C CA . ILE A 1 122 ? 15.750 58.491 0.353 1.00 22.43 123 ILE A CA 1
ATOM 952 C C . ILE A 1 122 ? 15.320 58.921 -1.010 1.00 22.74 123 ILE A C 1
ATOM 953 O O . ILE A 1 122 ? 14.128 58.937 -1.304 1.00 22.15 123 ILE A O 1
ATOM 958 N N . ALA A 1 123 ? 16.298 59.220 -1.866 1.00 22.84 124 ALA A N 1
ATOM 959 C CA . ALA A 1 123 ? 15.981 59.621 -3.247 1.00 23.71 124 ALA A CA 1
ATOM 960 C C . ALA A 1 123 ? 15.163 58.537 -3.949 1.00 22.30 124 ALA A C 1
ATOM 961 O O . ALA A 1 123 ? 14.023 58.780 -4.441 1.00 21.90 124 ALA A O 1
ATOM 963 N N . LYS A 1 124 ? 15.663 57.321 -3.916 1.00 21.92 125 LYS A N 1
ATOM 964 C CA . LYS A 1 124 ? 14.926 56.168 -4.526 1.00 21.60 125 LYS A CA 1
ATOM 965 C C . LYS A 1 124 ? 13.595 55.798 -3.831 1.00 20.65 125 LYS A C 1
ATOM 966 O O . LYS A 1 124 ? 12.619 55.409 -4.506 1.00 20.40 125 LYS A O 1
ATOM 972 N N . LEU A 1 125 ? 13.477 56.057 -2.537 1.00 19.32 126 LEU A N 1
ATOM 973 C CA . LEU A 1 125 ? 12.223 55.783 -1.813 1.00 20.26 126 LEU A CA 1
ATOM 974 C C . LEU A 1 125 ? 11.232 56.899 -1.815 1.00 20.61 126 LEU A C 1
ATOM 975 O O . LEU A 1 125 ? 10.035 56.666 -1.561 1.00 20.84 126 LEU A O 1
ATOM 980 N N . ALA A 1 126 ? 11.649 58.099 -2.233 1.00 19.74 127 ALA A N 1
ATOM 981 C CA . ALA A 1 126 ? 10.756 59.293 -2.140 1.00 20.04 127 ALA A CA 1
ATOM 982 C C . ALA A 1 126 ? 9.377 59.134 -2.746 1.00 19.52 127 ALA A C 1
ATOM 983 O O . ALA A 1 126 ? 8.440 59.504 -2.091 1.00 20.70 127 ALA A O 1
ATOM 985 N N . PRO A 1 127 ? 9.251 58.594 -3.954 1.00 18.84 128 PRO A N 1
ATOM 986 C CA . PRO A 1 127 ? 7.942 58.451 -4.589 1.00 21.11 128 PRO A CA 1
ATOM 987 C C . PRO A 1 127 ? 6.968 57.609 -3.750 1.00 20.83 128 PRO A C 1
ATOM 988 O O . PRO A 1 127 ? 5.830 57.852 -3.738 1.00 20.98 128 PRO A O 1
ATOM 992 N N . PHE A 1 128 ? 7.487 56.680 -3.032 1.00 18.90 129 PHE A N 1
ATOM 993 C CA . PHE A 1 128 ? 6.680 55.741 -2.217 1.00 19.12 129 PHE A CA 1
ATOM 994 C C . PHE A 1 128 ? 6.385 56.375 -0.875 1.00 18.03 129 PHE A C 1
ATOM 995 O O . PHE A 1 128 ? 5.309 56.051 -0.288 1.00 19.13 129 PHE A O 1
ATOM 1003 N N . ILE A 1 129 ? 7.324 57.205 -0.384 1.00 16.46 130 ILE A N 1
ATOM 1004 C CA . ILE A 1 129 ? 7.119 57.883 0.884 1.00 18.44 130 ILE A CA 1
ATOM 1005 C C . ILE A 1 129 ? 5.943 58.849 0.756 1.00 18.94 130 ILE A C 1
ATOM 1006 O O . ILE A 1 129 ? 5.132 59.110 1.722 1.00 20.03 130 ILE A O 1
ATOM 1011 N N . VAL A 1 130 ? 5.747 59.314 -0.457 1.00 17.56 131 VAL A N 1
ATOM 1012 C CA . VAL A 1 130 ? 4.569 60.146 -0.685 1.00 21.38 131 VAL A CA 1
ATOM 1013 C C . VAL A 1 130 ? 3.266 59.469 -0.270 1.00 20.96 131 VAL A C 1
ATOM 1014 O O . VAL A 1 130 ? 2.358 60.103 0.337 1.00 20.82 131 VAL A O 1
ATOM 1018 N N . ASN A 1 131 ? 3.140 58.189 -0.647 1.00 21.51 132 ASN A N 1
ATOM 1019 C CA . ASN A 1 131 ? 1.941 57.427 -0.387 1.00 19.73 132 ASN A CA 1
ATOM 1020 C C . ASN A 1 131 ? 1.870 57.002 1.091 1.00 21.81 132 ASN A C 1
ATOM 1021 O O . ASN A 1 131 ? 0.823 57.001 1.692 1.00 19.52 132 ASN A O 1
ATOM 1026 N N . THR A 1 132 ? 3.008 56.620 1.686 1.00 20.41 133 THR A N 1
ATOM 1027 C CA . THR A 1 132 ? 2.968 56.127 3.078 1.00 20.44 133 THR A CA 1
ATOM 1028 C C . THR A 1 132 ? 2.853 57.248 4.118 1.00 19.23 133 THR A C 1
ATOM 1029 O O . THR A 1 132 ? 2.154 57.125 5.130 1.00 18.99 133 THR A O 1
ATOM 1033 N N . VAL A 1 133 ? 3.495 58.333 3.868 1.00 16.88 134 VAL A N 1
ATOM 1034 C CA . VAL A 1 133 ? 3.610 59.370 4.911 1.00 17.15 134 VAL A CA 1
ATOM 1035 C C . VAL A 1 133 ? 2.918 60.646 4.547 1.00 17.12 134 VAL A C 1
ATOM 1036 O O . VAL A 1 133 ? 1.945 60.962 5.133 1.00 17.98 134 VAL A O 1
ATOM 1040 N N . TRP A 1 134 ? 3.402 61.374 3.536 1.00 16.97 135 TRP A N 1
ATOM 1041 C CA . TRP A 1 134 ? 2.992 62.701 3.262 1.00 15.41 135 TRP A CA 1
ATOM 1042 C C . TRP A 1 134 ? 1.494 62.876 2.939 1.00 18.02 135 TRP A C 1
ATOM 1043 O O . TRP A 1 134 ? 0.873 63.773 3.445 1.00 19.51 135 TRP A O 1
ATOM 1054 N N . GLU A 1 135 ? 0.977 61.976 2.131 1.00 17.43 136 GLU A N 1
ATOM 1055 C CA . GLU A 1 135 ? -0.463 62.059 1.774 1.00 17.85 136 GLU A CA 1
ATOM 1056 C C . GLU A 1 135 ? -1.337 61.700 2.941 1.00 15.82 136 GLU A C 1
ATOM 1057 O O . GLU A 1 135 ? -2.183 62.503 3.274 1.00 18.36 136 GLU A O 1
ATOM 1063 N N . PRO A 1 136 ? -1.206 60.562 3.602 1.00 18.37 137 PRO A N 1
ATOM 1064 C CA . PRO A 1 136 ? -2.089 60.221 4.677 1.00 20.41 137 PRO A CA 1
ATOM 1065 C C . PRO A 1 136 ? -2.189 61.286 5.845 1.00 21.17 137 PRO A C 1
ATOM 1066 O O . PRO A 1 136 ? -3.281 61.493 6.456 1.00 22.16 137 PRO A O 1
ATOM 1070 N N . ILE A 1 137 ? -1.071 61.949 6.211 1.00 19.09 138 ILE A N 1
ATOM 1071 C CA . ILE A 1 137 ? -1.121 62.937 7.329 1.00 19.37 138 ILE A CA 1
ATOM 1072 C C . ILE A 1 137 ? -1.682 64.275 6.940 1.00 21.48 138 ILE A C 1
ATOM 1073 O O . ILE A 1 137 ? -1.937 65.081 7.779 1.00 18.41 138 ILE A O 1
ATOM 1078 N N . THR A 1 138 ? -1.885 64.507 5.625 1.00 21.13 139 THR A N 1
ATOM 1079 C CA . THR A 1 138 ? -2.434 65.763 5.193 1.00 23.53 139 THR A CA 1
ATOM 1080 C C . THR A 1 138 ? -3.742 66.209 5.864 1.00 23.57 139 THR A C 1
ATOM 1081 O O . THR A 1 138 ? -3.944 67.415 6.129 1.00 25.81 139 THR A O 1
ATOM 1085 N N . ILE A 1 139 ? -4.555 65.251 6.194 1.00 25.32 140 ILE A N 1
ATOM 1086 C CA . ILE A 1 139 ? -5.848 65.511 6.818 1.00 27.45 140 ILE A CA 1
ATOM 1087 C C . ILE A 1 139 ? -5.673 66.003 8.298 1.00 28.62 140 ILE A C 1
ATOM 1088 O O . ILE A 1 139 ? -6.518 66.713 8.807 1.00 29.23 140 ILE A O 1
ATOM 1093 N N . THR A 1 140 ? -4.594 65.626 8.969 1.00 26.23 141 THR A N 1
ATOM 1094 C CA . THR A 1 140 ? -4.422 65.989 10.400 1.00 24.58 141 THR A CA 1
ATOM 1095 C C . THR A 1 140 ? -4.114 67.448 10.714 1.00 24.68 141 THR A C 1
ATOM 1096 O O . THR A 1 140 ? -3.607 68.214 9.878 1.00 24.62 141 THR A O 1
ATOM 1100 N N . GLU A 1 141 ? -4.367 67.881 11.967 1.00 25.79 142 GLU A N 1
ATOM 1101 C CA . GLU A 1 141 ? -4.148 69.238 12.312 1.00 27.20 142 GLU A CA 1
ATOM 1102 C C . GLU A 1 141 ? -2.871 69.318 13.201 1.00 25.53 142 GLU A C 1
ATOM 1103 O O . GLU A 1 141 ? -2.311 70.366 13.374 1.00 25.56 142 GLU A O 1
ATOM 1109 N N . ASN A 1 142 ? -2.467 68.196 13.718 1.00 23.07 143 ASN A N 1
ATOM 1110 C CA . ASN A 1 142 ? -1.239 68.132 14.536 1.00 23.54 143 ASN A CA 1
ATOM 1111 C C . ASN A 1 142 ? -0.524 66.805 14.218 1.00 20.85 143 ASN A C 1
ATOM 1112 O O . ASN A 1 142 ? -1.154 65.833 13.728 1.00 18.90 143 ASN A O 1
ATOM 1117 N N . LEU A 1 143 ? 0.787 66.785 14.378 1.00 21.64 144 LEU A N 1
ATOM 1118 C CA . LEU A 1 143 ? 1.575 65.591 14.049 1.00 17.94 144 LEU A CA 1
ATOM 1119 C C . LEU A 1 143 ? 2.550 65.272 15.153 1.00 18.63 144 LEU A C 1
ATOM 1120 O O . LEU A 1 143 ? 3.230 66.126 15.676 1.00 19.70 144 LEU A O 1
ATOM 1125 N N . ILE A 1 144 ? 2.600 64.023 15.506 1.00 18.31 145 ILE A N 1
ATOM 1126 C CA . ILE A 1 144 ? 3.527 63.491 16.507 1.00 19.09 145 ILE A CA 1
ATOM 1127 C C . ILE A 1 144 ? 4.539 62.689 15.784 1.00 18.90 145 ILE A C 1
ATOM 1128 O O . ILE A 1 144 ? 4.169 61.689 15.189 1.00 19.27 145 ILE A O 1
ATOM 1133 N N . ILE A 1 145 ? 5.812 63.032 15.838 1.00 17.59 146 ILE A N 1
ATOM 1134 C CA . ILE A 1 145 ? 6.862 62.270 15.187 1.00 14.94 146 ILE A CA 1
ATOM 1135 C C . ILE A 1 145 ? 7.593 61.538 16.309 1.00 16.09 146 ILE A C 1
ATOM 1136 O O . ILE A 1 145 ? 8.185 62.175 17.208 1.00 14.90 146 ILE A O 1
ATOM 1141 N N . ASP A 1 146 ? 7.475 60.216 16.303 1.00 14.67 147 ASP A N 1
ATOM 1142 C CA . ASP A 1 146 ? 8.019 59.372 17.319 1.00 15.46 147 ASP A CA 1
ATOM 1143 C C . ASP A 1 146 ? 9.474 58.894 16.997 1.00 15.46 147 ASP A C 1
ATOM 1144 O O . ASP A 1 146 ? 9.673 58.084 16.122 1.00 14.70 147 ASP A O 1
ATOM 1149 N N . LEU A 1 147 ? 10.517 59.472 17.654 1.00 15.21 148 LEU A N 1
ATOM 1150 C CA . LEU A 1 147 ? 11.857 59.077 17.432 1.00 13.09 148 LEU A CA 1
ATOM 1151 C C . LEU A 1 147 ? 12.470 58.356 18.594 1.00 14.89 148 LEU A C 1
ATOM 1152 O O . LEU A 1 147 ? 13.717 58.209 18.722 1.00 14.98 148 LEU A O 1
ATOM 1157 N N . ARG A 1 148 ? 11.611 57.946 19.498 1.00 16.83 149 ARG A N 1
ATOM 1158 C CA . ARG A 1 148 ? 12.073 57.220 20.673 1.00 17.07 149 ARG A CA 1
ATOM 1159 C C . ARG A 1 148 ? 12.870 55.985 20.360 1.00 17.87 149 ARG A C 1
ATOM 1160 O O . ARG A 1 148 ? 13.666 55.570 21.205 1.00 19.33 149 ARG A O 1
ATOM 1168 N N . TYR A 1 149 ? 12.639 55.346 19.211 1.00 18.10 150 TYR A N 1
ATOM 1169 C CA . TYR A 1 149 ? 13.351 54.153 18.843 1.00 17.15 150 TYR A CA 1
ATOM 1170 C C . TYR A 1 149 ? 14.306 54.352 17.701 1.00 17.25 150 TYR A C 1
ATOM 1171 O O . TYR A 1 149 ? 14.765 53.408 17.090 1.00 14.91 150 TYR A O 1
ATOM 1180 N N . ASN A 1 150 ? 14.593 55.635 17.385 1.00 14.28 151 ASN A N 1
ATOM 1181 C CA . ASN A 1 150 ? 15.364 55.990 16.224 1.00 15.68 151 ASN A CA 1
ATOM 1182 C C . ASN A 1 150 ? 16.793 56.258 16.567 1.00 16.61 151 ASN A C 1
ATOM 1183 O O . ASN A 1 150 ? 17.180 57.248 17.184 1.00 15.53 151 ASN A O 1
ATOM 1188 N N . VAL A 1 151 ? 17.604 55.270 16.190 1.00 17.22 152 VAL A N 1
ATOM 1189 C CA . VAL A 1 151 ? 19.039 55.277 16.451 1.00 18.57 152 VAL A CA 1
ATOM 1190 C C . VAL A 1 151 ? 19.821 55.965 15.357 1.00 19.18 152 VAL A C 1
ATOM 1191 O O . VAL A 1 151 ? 21.034 56.079 15.354 1.00 20.02 152 VAL A O 1
ATOM 1195 N N . GLY A 1 152 ? 19.108 56.722 14.535 1.00 16.80 153 GLY A N 1
ATOM 1196 C CA . GLY A 1 152 ? 19.714 57.586 13.535 1.00 18.54 153 GLY A CA 1
ATOM 1197 C C . GLY A 1 152 ? 20.335 56.876 12.351 1.00 18.59 153 GLY A C 1
ATOM 1198 O O . GLY A 1 152 ? 19.686 55.991 11.630 1.00 18.16 153 GLY A O 1
ATOM 1199 N N . GLY A 1 153 ? 21.507 57.349 12.037 1.00 20.08 154 GLY A N 1
ATOM 1200 C CA . GLY A 1 153 ? 22.317 56.981 10.825 1.00 19.78 154 GLY A CA 1
ATOM 1201 C C . GLY A 1 153 ? 22.974 58.198 10.271 1.00 20.85 154 GLY A C 1
ATOM 1202 O O . GLY A 1 153 ? 23.301 59.180 11.003 1.00 23.67 154 GLY A O 1
ATOM 1203 N N . SER A 1 154 ? 23.113 58.248 8.929 1.00 22.97 155 SER A N 1
ATOM 1204 C CA . SER A 1 154 ? 23.682 59.367 8.221 1.00 20.73 155 SER A CA 1
ATOM 1205 C C . SER A 1 154 ? 22.756 60.577 8.347 1.00 20.21 155 SER A C 1
ATOM 1206 O O . SER A 1 154 ? 21.509 60.414 8.415 1.00 18.94 155 SER A O 1
ATOM 1209 N N . SER A 1 155 ? 23.344 61.773 8.401 1.00 19.57 156 SER A N 1
ATOM 1210 C CA . SER A 1 155 ? 22.561 63.016 8.499 1.00 20.97 156 SER A CA 1
ATOM 1211 C C . SER A 1 155 ? 22.294 63.589 7.134 1.00 18.28 156 SER A C 1
ATOM 1212 O O . SER A 1 155 ? 21.728 64.665 7.046 1.00 19.28 156 SER A O 1
ATOM 1215 N N . THR A 1 156 ? 22.742 62.934 6.085 1.00 17.92 157 THR A N 1
ATOM 1216 C CA . THR A 1 156 ? 22.616 63.542 4.715 1.00 19.76 157 THR A CA 1
ATOM 1217 C C . THR A 1 156 ? 21.213 63.898 4.255 1.00 19.10 157 THR A C 1
ATOM 1218 O O . THR A 1 156 ? 21.030 64.834 3.525 1.00 18.82 157 THR A O 1
ATOM 1222 N N . ALA A 1 157 ? 20.206 63.189 4.777 1.00 14.83 158 ALA A N 1
ATOM 1223 C CA . ALA A 1 157 ? 18.789 63.499 4.429 1.00 16.96 158 ALA A CA 1
ATOM 1224 C C . ALA A 1 157 ? 18.078 64.368 5.418 1.00 16.64 158 ALA A C 1
ATOM 1225 O O . ALA A 1 157 ? 16.947 64.683 5.229 1.00 16.70 158 ALA A O 1
ATOM 1227 N N . VAL A 1 158 ? 18.758 64.845 6.489 1.00 13.94 159 VAL A N 1
ATOM 1228 C CA . VAL A 1 158 ? 18.076 65.676 7.438 1.00 15.01 159 VAL A CA 1
ATOM 1229 C C . VAL A 1 158 ? 17.512 66.966 6.867 1.00 16.03 159 VAL A C 1
ATOM 1230 O O . VAL A 1 158 ? 16.405 67.349 7.178 1.00 15.63 159 VAL A O 1
ATOM 1234 N N . PRO A 1 159 ? 18.303 67.705 6.071 1.00 15.00 160 PRO A N 1
ATOM 1235 C CA . PRO A 1 159 ? 17.755 68.9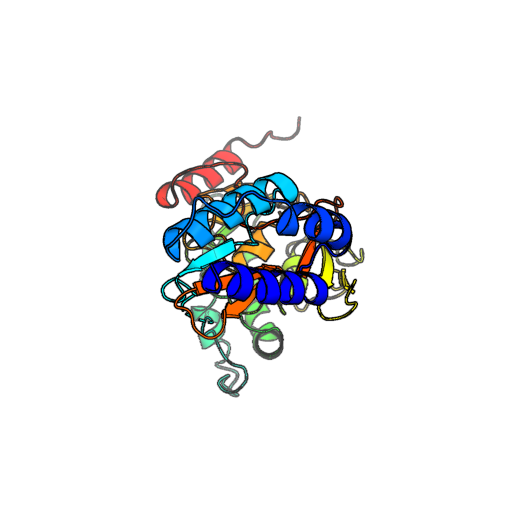13 5.505 1.00 16.41 160 PRO A CA 1
ATOM 1236 C C . PRO A 1 159 ? 16.505 68.692 4.675 1.00 16.37 160 PRO A C 1
ATOM 1237 O O . PRO A 1 159 ? 15.541 69.431 4.754 1.00 17.73 160 PRO A O 1
ATOM 1241 N N . LEU A 1 160 ? 16.514 67.657 3.881 1.00 19.26 161 LEU A N 1
ATOM 1242 C CA . LEU A 1 160 ? 15.392 67.305 3.034 1.00 18.34 161 LEU A CA 1
ATOM 1243 C C . LEU A 1 160 ? 14.190 67.006 3.871 1.00 19.65 161 LEU A C 1
ATOM 1244 O O . LEU A 1 160 ? 13.106 67.515 3.613 1.00 17.04 161 LEU A O 1
ATOM 1249 N N . LEU A 1 161 ? 14.340 66.173 4.904 1.00 18.30 162 LEU A N 1
ATOM 1250 C CA . LEU A 1 161 ? 13.206 65.888 5.761 1.00 19.05 162 LEU A CA 1
ATOM 1251 C C . LEU A 1 161 ? 12.645 67.116 6.412 1.00 19.64 162 LEU A C 1
ATOM 1252 O O . LEU A 1 161 ? 11.456 67.328 6.513 1.00 19.33 162 LEU A O 1
ATOM 1257 N N . LEU A 1 162 ? 13.517 67.938 6.957 1.00 19.72 163 LEU A N 1
ATOM 1258 C CA . LEU A 1 162 ? 13.099 69.104 7.637 1.00 18.13 163 LEU A CA 1
ATOM 1259 C C . LEU A 1 162 ? 12.226 69.989 6.734 1.00 18.31 163 LEU A C 1
ATOM 1260 O O . LEU A 1 162 ? 11.279 70.616 7.182 1.00 17.28 163 LEU A O 1
ATOM 1265 N N . SER A 1 163 ? 12.559 69.988 5.455 1.00 18.59 164 SER A N 1
ATOM 1266 C CA . SER A 1 163 ? 11.881 70.833 4.429 1.00 19.22 164 SER A CA 1
ATOM 1267 C C . SER A 1 163 ? 10.436 70.540 4.278 1.00 20.94 164 SER A C 1
ATOM 1268 O O . SER A 1 163 ? 9.677 71.399 3.838 1.00 19.70 164 SER A O 1
ATOM 1271 N N . TYR A 1 164 ? 9.995 69.378 4.723 1.00 19.70 165 TYR A N 1
ATOM 1272 C CA . TYR A 1 164 ? 8.554 69.080 4.720 1.00 18.30 165 TYR A CA 1
ATOM 1273 C C . TYR A 1 164 ? 7.775 69.830 5.784 1.00 20.95 165 TYR A C 1
ATOM 1274 O O . TYR A 1 164 ? 6.527 69.797 5.790 1.00 20.94 165 TYR A O 1
ATOM 1283 N N . PHE A 1 165 ? 8.488 70.475 6.690 1.00 19.81 166 PHE A N 1
ATOM 1284 C CA . PHE A 1 165 ? 7.843 71.207 7.783 1.00 20.09 166 PHE A CA 1
ATOM 1285 C C . PHE A 1 165 ? 8.078 72.696 7.716 1.00 24.98 166 PHE A C 1
ATOM 1286 O O . PHE A 1 165 ? 7.794 73.412 8.685 1.00 27.25 166 PHE A O 1
ATOM 1294 N N . LEU A 1 166 ? 8.544 73.176 6.559 1.00 26.18 167 LEU A N 1
ATOM 1295 C CA . LEU A 1 166 ? 8.856 74.615 6.408 1.00 30.24 167 LEU A CA 1
ATOM 1296 C C . LEU A 1 166 ? 8.161 75.131 5.170 1.00 34.26 167 LEU A C 1
ATOM 1297 O O . LEU A 1 166 ? 7.520 74.363 4.513 1.00 34.65 167 LEU A O 1
ATOM 1302 N N . ASP A 1 167 ? 8.283 76.428 4.886 1.00 40.79 168 ASP A N 1
ATOM 1303 C CA . ASP A 1 167 ? 7.610 77.084 3.715 1.00 45.26 168 ASP A CA 1
ATOM 1304 C C . ASP A 1 167 ? 8.223 76.701 2.386 1.00 48.43 168 ASP A C 1
ATOM 1305 O O . ASP A 1 167 ? 9.407 76.843 2.203 1.00 49.89 168 ASP A O 1
ATOM 1310 N N . PRO A 1 168 ? 7.416 76.238 1.450 1.00 51.45 169 PRO A N 1
ATOM 1311 C CA . PRO A 1 168 ? 7.864 75.807 0.123 1.00 53.33 169 PRO A CA 1
ATOM 1312 C C . PRO A 1 168 ? 8.745 76.808 -0.585 1.00 54.91 169 PRO A C 1
ATOM 1313 O O . PRO A 1 168 ? 9.598 76.472 -1.420 1.00 55.12 169 PRO A O 1
ATOM 1317 N N . GLU A 1 169 ? 8.502 78.073 -0.295 1.00 56.83 170 GLU A N 1
ATOM 1318 C CA . GLU A 1 169 ? 9.380 79.108 -0.839 1.00 59.52 170 GLU A CA 1
ATOM 1319 C C . GLU A 1 169 ? 9.872 80.003 0.267 1.00 59.59 170 GLU A C 1
ATOM 1320 O O . GLU A 1 169 ? 9.172 80.972 0.633 1.00 60.73 170 GLU A O 1
ATOM 1326 N N . THR A 1 170 ? 11.063 79.666 0.799 1.00 58.76 171 THR A N 1
ATOM 1327 C CA . THR A 1 170 ? 11.667 80.410 1.907 1.00 56.47 171 THR A CA 1
ATOM 1328 C C . THR A 1 170 ? 13.209 80.344 1.967 1.00 54.28 171 THR A C 1
ATOM 1329 O O . THR A 1 170 ? 13.845 81.336 2.323 1.00 55.81 171 THR A O 1
ATOM 1331 N N . LYS A 1 171 ? 13.811 79.199 1.640 1.00 49.98 172 LYS A N 1
ATOM 1332 C CA . LYS A 1 171 ? 15.263 79.055 1.751 1.00 45.93 172 LYS A CA 1
ATOM 1333 C C . LYS A 1 171 ? 15.662 79.402 3.208 1.00 42.92 172 LYS A C 1
ATOM 1334 O O . LYS A 1 171 ? 15.971 80.546 3.529 1.00 42.04 172 LYS A O 1
ATOM 1336 N N . ILE A 1 172 ? 15.531 78.424 4.077 1.00 37.44 173 ILE A N 1
ATOM 1337 C CA . ILE A 1 172 ? 15.737 78.595 5.506 1.00 34.43 173 ILE A CA 1
ATOM 1338 C C . ILE A 1 172 ? 17.091 78.069 5.900 1.00 31.10 173 ILE A C 1
ATOM 1339 O O . ILE A 1 172 ? 17.431 76.937 5.664 1.00 27.72 173 ILE A O 1
ATOM 1344 N N . HIS A 1 173 ? 17.850 78.864 6.625 1.00 27.35 174 HIS A N 1
ATOM 1345 C CA . HIS A 1 173 ? 19.144 78.400 7.043 1.00 24.67 174 HIS A CA 1
ATOM 1346 C C . HIS A 1 173 ? 18.852 77.432 8.219 1.00 21.39 174 HIS A C 1
ATOM 1347 O O . HIS A 1 173 ? 18.069 77.730 9.069 1.00 22.15 174 HIS A O 1
ATOM 1354 N N . LEU A 1 174 ? 19.476 76.312 8.181 1.00 21.59 175 LEU A N 1
ATOM 1355 C CA . LEU A 1 174 ? 19.235 75.300 9.252 1.00 22.95 175 LEU A CA 1
ATOM 1356 C C . LEU A 1 174 ? 20.358 75.338 10.257 1.00 19.47 175 LEU A C 1
ATOM 1357 O O . LEU A 1 174 ? 20.116 75.375 11.454 1.00 22.68 175 LEU A O 1
ATOM 1362 N N . PHE A 1 175 ? 21.566 75.260 9.797 1.00 22.92 176 PHE A N 1
ATOM 1363 C CA . PHE A 1 175 ? 22.753 75.285 10.637 1.00 23.00 176 PHE A CA 1
ATOM 1364 C C . PHE A 1 175 ? 23.946 75.464 9.710 1.00 25.23 176 PHE A C 1
ATOM 1365 O O . PHE A 1 175 ? 23.812 75.435 8.473 1.00 26.15 176 PHE A O 1
ATOM 1373 N N . THR A 1 176 ? 25.102 75.717 10.285 1.00 23.51 177 THR A N 1
ATOM 1374 C CA . THR A 1 176 ? 26.311 75.835 9.636 1.00 24.39 177 THR A CA 1
ATOM 1375 C C . THR A 1 176 ? 27.326 74.932 10.282 1.00 26.67 177 THR A C 1
ATOM 1376 O O . THR A 1 176 ? 27.362 74.895 11.494 1.00 25.60 177 THR A O 1
ATOM 1380 N N . LEU A 1 177 ? 28.062 74.195 9.481 1.00 25.53 178 LEU A N 1
ATOM 1381 C CA . LEU A 1 177 ? 29.072 73.312 9.939 1.00 29.06 178 LEU A CA 1
ATOM 1382 C C . LEU A 1 177 ? 30.398 73.974 9.728 1.00 31.22 178 LEU A C 1
ATOM 1383 O O . LEU A 1 177 ? 30.617 74.631 8.682 1.00 32.82 178 LEU A O 1
ATOM 1388 N N . HIS A 1 178 ? 31.229 73.899 10.753 1.00 31.98 179 HIS A N 1
ATOM 1389 C CA . HIS A 1 178 ? 32.612 74.355 10.684 1.00 33.63 179 HIS A CA 1
ATOM 1390 C C . HIS A 1 178 ? 33.460 73.153 10.923 1.00 36.52 179 HIS A C 1
ATOM 1391 O O . HIS A 1 178 ? 33.498 72.634 12.034 1.00 35.23 179 HIS A O 1
ATOM 1393 N N . ASN A 1 179 ? 34.030 72.591 9.851 1.00 38.75 180 ASN A N 1
ATOM 1394 C CA . ASN A 1 179 ? 34.933 71.444 9.960 1.00 40.33 180 ASN A CA 1
ATOM 1395 C C . ASN A 1 179 ? 36.392 71.976 10.024 1.00 42.13 180 ASN A C 1
ATOM 1396 O O . ASN A 1 179 ? 36.946 72.480 8.987 1.00 39.07 180 ASN A O 1
ATOM 1401 N N . ARG A 1 180 ? 36.987 71.863 11.207 1.00 41.90 181 ARG A N 1
ATOM 1402 C CA . ARG A 1 180 ? 38.348 72.315 11.477 1.00 45.17 181 ARG A CA 1
ATOM 1403 C C . ARG A 1 180 ? 39.328 71.623 10.578 1.00 46.56 181 ARG A C 1
ATOM 1404 O O . ARG A 1 180 ? 40.189 72.274 10.022 1.00 45.53 181 ARG A O 1
ATOM 1412 N N . GLN A 1 181 ? 39.207 70.309 10.450 1.00 49.00 182 GLN A N 1
ATOM 1413 C CA . GLN A 1 181 ? 40.141 69.524 9.663 1.00 51.95 182 GLN A CA 1
ATOM 1414 C C . GLN A 1 181 ? 40.333 70.143 8.267 1.00 55.35 182 GLN A C 1
ATOM 1415 O O . GLN A 1 181 ? 41.287 69.837 7.559 1.00 56.79 182 GLN A O 1
ATOM 1421 N N . GLN A 1 182 ? 39.409 70.998 7.887 1.00 58.62 183 GLN A N 1
ATOM 1422 C CA . GLN A 1 182 ? 39.487 71.725 6.646 1.00 60.97 183 GLN A CA 1
ATOM 1423 C C . GLN A 1 182 ? 38.884 73.063 6.939 1.00 61.81 183 GLN A C 1
ATOM 1424 O O . GLN A 1 182 ? 38.980 73.535 8.067 1.00 62.53 183 GLN A O 1
ATOM 1430 N N . ASN A 1 183 ? 38.307 73.713 5.951 1.00 63.74 184 ASN A N 1
ATOM 1431 C CA . ASN A 1 183 ? 37.641 74.988 6.244 1.00 64.85 184 ASN A CA 1
ATOM 1432 C C . ASN A 1 183 ? 36.193 74.952 5.728 1.00 64.80 184 ASN A C 1
ATOM 1433 O O . ASN A 1 183 ? 35.774 75.764 4.893 1.00 66.87 184 ASN A O 1
ATOM 1438 N N . SER A 1 184 ? 35.444 73.973 6.214 1.00 64.08 185 SER A N 1
ATOM 1439 C CA . SER A 1 184 ? 34.056 73.779 5.855 1.00 62.82 185 SER A CA 1
ATOM 1440 C C . SER A 1 184 ? 33.261 75.116 5.884 1.00 62.46 185 SER A C 1
ATOM 1441 O O . SER A 1 184 ? 32.937 75.722 4.862 1.00 64.27 185 SER A O 1
ATOM 1444 N N . THR A 1 185 ? 32.869 75.548 7.062 1.00 60.82 186 THR A N 1
ATOM 1445 C CA . THR A 1 185 ? 32.009 76.728 7.147 1.00 57.93 186 THR A CA 1
ATOM 1446 C C . THR A 1 185 ? 30.895 76.610 6.137 1.00 54.43 186 THR A C 1
ATOM 1447 O O . THR A 1 185 ? 30.497 77.611 5.556 1.00 55.41 186 THR A O 1
ATOM 1451 N N . ASP A 1 186 ? 30.386 75.397 5.950 1.00 48.69 187 ASP A N 1
ATOM 1452 C CA . ASP A 1 186 ? 29.274 75.146 5.030 1.00 45.08 187 ASP A CA 1
ATOM 1453 C C . ASP A 1 186 ? 27.919 75.430 5.624 1.00 39.81 187 ASP A C 1
ATOM 1454 O O . ASP A 1 186 ? 27.543 74.902 6.687 1.00 37.77 187 ASP A O 1
ATOM 1459 N N . GLU A 1 187 ? 27.184 76.336 5.004 1.00 34.87 188 GLU A N 1
ATOM 1460 C CA . GLU A 1 187 ? 25.893 76.688 5.468 1.00 33.47 188 GLU A CA 1
ATOM 1461 C C . GLU A 1 187 ? 24.898 75.688 4.857 1.00 31.88 188 GLU A C 1
ATOM 1462 O O . GLU A 1 187 ? 24.952 75.412 3.690 1.00 29.99 188 GLU A O 1
ATOM 1468 N N . VAL A 1 188 ? 24.057 75.152 5.708 1.00 27.82 189 VAL A N 1
ATOM 1469 C CA . VAL A 1 188 ? 23.068 74.153 5.325 1.00 25.84 189 VAL A CA 1
ATOM 1470 C C . VAL A 1 188 ? 21.712 74.739 5.324 1.00 22.58 189 VAL A C 1
ATOM 1471 O O . VAL A 1 188 ? 21.219 75.300 6.266 1.00 22.71 189 VAL A O 1
ATOM 1475 N N . TYR A 1 189 ? 21.026 74.631 4.184 1.00 21.84 190 TYR A N 1
ATOM 1476 C CA . TYR A 1 189 ? 19.750 75.162 4.009 1.00 23.05 190 TYR A CA 1
ATOM 1477 C C . TYR A 1 189 ? 18.720 74.051 3.680 1.00 22.20 190 TYR A C 1
ATOM 1478 O O . TYR A 1 189 ? 19.133 73.045 3.234 1.00 24.63 190 TYR A O 1
ATOM 1487 N N . SER A 1 190 ? 17.483 74.400 3.861 1.00 23.24 191 SER A N 1
ATOM 1488 C CA . SER A 1 190 ? 16.329 73.621 3.519 1.00 23.93 191 SER A CA 1
ATOM 1489 C C . SER A 1 190 ? 16.242 73.614 2.009 1.00 22.38 191 SER A C 1
ATOM 1490 O O . SER A 1 190 ? 16.806 74.435 1.340 1.00 20.80 191 SER A O 1
ATOM 1493 N N . HIS A 1 191 ? 15.497 72.684 1.477 1.00 21.75 192 HIS A N 1
ATOM 1494 C CA . HIS A 1 191 ? 15.215 72.603 0.038 1.00 23.03 192 HIS A CA 1
ATOM 1495 C C . HIS A 1 191 ? 13.996 73.408 -0.372 1.00 24.22 192 HIS A C 1
ATOM 1496 O O . HIS A 1 191 ? 12.996 73.370 0.307 1.00 22.10 192 HIS A O 1
ATOM 1503 N N . PRO A 1 192 ? 14.071 74.112 -1.481 1.00 23.31 193 PRO A N 1
ATOM 1504 C CA . PRO A 1 192 ? 12.952 74.838 -2.041 1.00 25.53 193 PRO A CA 1
ATOM 1505 C C . PRO A 1 192 ? 11.866 73.959 -2.665 1.00 24.13 193 PRO A C 1
ATOM 1506 O O . PRO A 1 192 ? 10.801 74.438 -2.902 1.00 28.05 193 PRO A O 1
ATOM 1510 N N . LYS A 1 193 ? 12.135 72.709 -2.877 1.00 23.14 194 LYS A N 1
ATOM 1511 C CA . LYS A 1 193 ? 11.137 71.790 -3.440 1.00 22.24 194 LYS A CA 1
ATOM 1512 C C . LYS A 1 193 ? 11.307 70.424 -2.832 1.00 20.37 194 LYS A C 1
ATOM 1513 O O . LYS A 1 193 ? 12.415 69.949 -2.727 1.00 22.53 194 LYS A O 1
ATOM 1519 N N . VAL A 1 194 ? 10.196 69.841 -2.383 1.00 20.58 195 VAL A N 1
ATOM 1520 C CA . VAL A 1 194 ? 10.223 68.467 -1.927 1.00 18.49 195 VAL A CA 1
ATOM 1521 C C . VAL A 1 194 ? 9.282 67.607 -2.822 1.00 20.24 195 VAL A C 1
ATOM 1522 O O . VAL A 1 194 ? 8.398 68.176 -3.519 1.00 21.88 195 VAL A O 1
ATOM 1526 N N . LEU A 1 195 ? 9.380 66.307 -2.700 1.00 18.00 196 LEU A N 1
ATOM 1527 C CA . LEU A 1 195 ? 8.502 65.442 -3.478 1.00 19.22 196 LEU A CA 1
ATOM 1528 C C . LEU A 1 195 ? 7.327 65.104 -2.516 1.00 21.35 196 LEU A C 1
ATOM 1529 O O 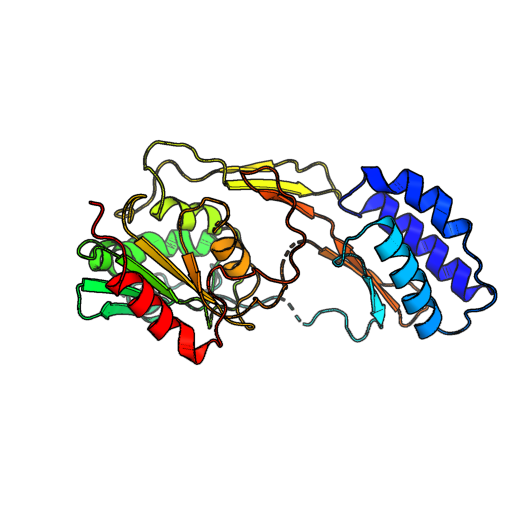. LEU A 1 195 ? 7.520 64.468 -1.457 1.00 23.16 196 LEU A O 1
ATOM 1534 N N . GLY A 1 196 ? 6.144 65.365 -2.993 1.00 24.05 197 GLY A N 1
ATOM 1535 C CA . GLY A 1 196 ? 4.982 65.033 -2.168 1.00 24.45 197 GLY A CA 1
ATOM 1536 C C . GLY A 1 196 ? 4.614 66.266 -1.382 1.00 21.91 197 GLY A C 1
ATOM 1537 O O . GLY A 1 196 ? 5.296 67.277 -1.491 1.00 22.73 197 GLY A O 1
ATOM 1538 N N . LYS A 1 197 ? 3.484 66.227 -0.688 1.00 22.64 198 LYS A N 1
ATOM 1539 C CA . LYS A 1 197 ? 2.939 67.415 -0.024 1.00 21.69 198 LYS A CA 1
ATOM 1540 C C . LYS A 1 197 ? 3.662 67.714 1.266 1.00 20.19 198 LYS A C 1
ATOM 1541 O O . LYS A 1 197 ? 3.803 66.867 2.136 1.00 21.25 198 LYS A O 1
ATOM 1547 N N . PRO A 1 198 ? 4.226 68.899 1.392 1.00 22.18 199 PRO A N 1
ATOM 1548 C CA . PRO A 1 198 ? 4.849 69.252 2.667 1.00 23.18 199 PRO A CA 1
ATOM 1549 C C . PRO A 1 198 ? 3.751 69.345 3.718 1.00 22.96 199 PRO A C 1
ATOM 1550 O O . PRO A 1 198 ? 2.561 69.587 3.419 1.00 18.47 199 PRO A O 1
ATOM 1554 N N . TYR A 1 199 ? 4.111 69.032 4.948 1.00 21.17 200 TYR A N 1
ATOM 1555 C CA . TYR A 1 199 ? 3.177 69.124 6.036 1.00 21.77 200 TYR A CA 1
ATOM 1556 C C . TYR A 1 199 ? 2.956 70.607 6.301 1.00 21.44 200 TYR A C 1
ATOM 1557 O O . TYR A 1 199 ? 2.003 70.970 6.856 1.00 24.35 200 TYR A O 1
ATOM 1566 N N . GLY A 1 200 ? 3.914 71.436 5.950 1.00 24.29 201 GLY A N 1
ATOM 1567 C CA . GLY A 1 200 ? 3.770 72.849 6.110 1.00 26.74 201 GLY A CA 1
ATOM 1568 C C . GLY A 1 200 ? 4.387 73.357 7.437 1.00 28.13 201 GLY A C 1
ATOM 1569 O O . GLY A 1 200 ? 4.806 72.618 8.291 1.00 27.95 201 GLY A O 1
ATOM 1570 N N . SER A 1 201 ? 4.326 74.665 7.629 1.00 30.61 202 SER A N 1
ATOM 1571 C CA . SER A 1 201 ? 4.900 75.282 8.841 1.00 31.36 202 SER A CA 1
ATOM 1572 C C . SER A 1 201 ? 3.949 75.740 9.907 1.00 33.52 202 SER A C 1
ATOM 1573 O O . SER A 1 201 ? 4.437 76.201 11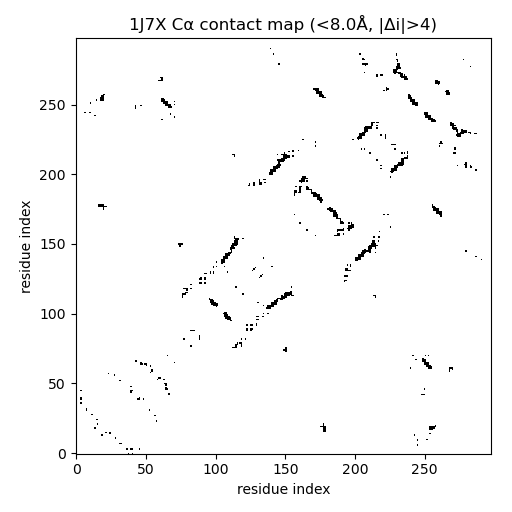.015 1.00 33.93 202 SER A O 1
ATOM 1576 N N . LYS A 1 202 ? 2.663 75.473 9.678 1.00 31.99 203 LYS A N 1
ATOM 1577 C CA . LYS A 1 202 ? 1.603 75.919 10.589 1.00 32.73 203 LYS A CA 1
ATOM 1578 C C . LYS A 1 202 ? 1.107 74.895 11.597 1.00 31.04 203 LYS A C 1
ATOM 1579 O O . LYS A 1 202 ? 0.958 75.172 12.757 1.00 32.01 203 LYS A O 1
ATOM 1585 N N . LYS A 1 203 ? 0.822 73.689 11.187 1.00 27.85 204 LYS A N 1
ATOM 1586 C CA . LYS A 1 203 ? 0.289 72.708 12.059 1.00 25.40 204 LYS A CA 1
ATOM 1587 C C . LYS A 1 203 ? 1.267 72.301 13.202 1.00 23.25 204 LYS A C 1
ATOM 1588 O O . LYS A 1 203 ? 2.446 72.298 13.049 1.00 22.96 204 LYS A O 1
ATOM 1594 N N . GLY A 1 204 ? 0.701 71.937 14.288 1.00 23.62 205 GLY A N 1
ATOM 1595 C CA . GLY A 1 204 ? 1.488 71.544 15.437 1.00 23.32 205 GLY A CA 1
ATOM 1596 C C . GLY A 1 204 ? 2.286 70.270 15.199 1.00 21.75 205 GLY A C 1
ATOM 1597 O O . GLY A 1 204 ? 1.813 69.310 14.639 1.00 24.72 205 GLY A O 1
ATOM 1598 N N . VAL A 1 205 ? 3.530 70.286 15.634 1.00 20.74 206 VAL A N 1
ATOM 1599 C CA . VAL A 1 205 ? 4.415 69.186 15.506 1.00 19.25 206 VAL A CA 1
ATOM 1600 C C . VAL A 1 205 ? 5.093 68.886 16.868 1.00 20.66 206 VAL A C 1
ATOM 1601 O O . VAL A 1 205 ? 5.612 69.809 17.537 1.00 21.71 206 VAL A O 1
ATOM 1605 N N . TYR A 1 206 ? 5.001 67.663 17.269 1.00 19.16 207 TYR A N 1
ATOM 1606 C CA . TYR A 1 206 ? 5.536 67.142 18.520 1.00 19.12 207 TYR A CA 1
ATOM 1607 C C . TYR A 1 206 ? 6.475 65.965 18.300 1.00 17.08 207 TYR A C 1
ATOM 1608 O O . TYR A 1 206 ? 6.081 64.984 17.699 1.00 20.40 207 TYR A O 1
ATOM 1617 N N . VAL A 1 207 ? 7.774 66.099 18.692 1.00 17.70 208 VAL A N 1
ATOM 1618 C CA . VAL A 1 207 ? 8.779 65.072 18.484 1.00 16.86 208 VAL A CA 1
ATOM 1619 C C . VAL A 1 207 ? 9.093 64.365 19.750 1.00 17.78 208 VAL A C 1
ATOM 1620 O O . VAL A 1 207 ? 9.393 65.011 20.751 1.00 16.16 208 VAL A O 1
ATOM 1624 N N . LEU A 1 208 ? 8.921 63.067 19.779 1.00 17.37 209 LEU A N 1
ATOM 1625 C CA . LEU A 1 208 ? 9.143 62.231 20.936 1.00 16.39 209 LEU A CA 1
ATOM 1626 C C . LEU A 1 208 ? 10.562 61.729 20.921 1.00 15.30 209 LEU A C 1
ATOM 1627 O O . LEU A 1 208 ? 11.033 61.139 19.929 1.00 14.11 209 LEU A O 1
ATO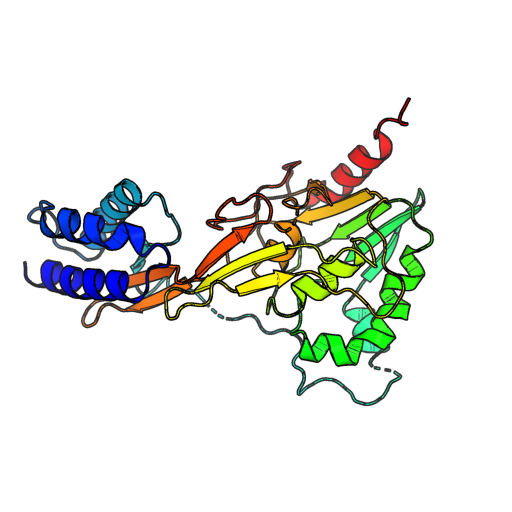M 1632 N N . THR A 1 209 ? 11.268 61.846 22.070 1.00 16.95 210 THR A N 1
ATOM 1633 C CA . THR A 1 209 ? 12.615 61.367 22.167 1.00 17.36 210 THR A CA 1
ATOM 1634 C C . THR A 1 209 ? 12.868 60.471 23.359 1.00 17.31 210 THR A C 1
ATOM 1635 O O . THR A 1 209 ? 12.137 60.557 24.346 1.00 16.79 210 THR A O 1
ATOM 1639 N N . SER A 1 210 ? 13.894 59.667 23.265 1.00 14.90 211 SER A N 1
ATOM 1640 C CA . SER A 1 210 ? 14.383 58.782 24.336 1.00 17.15 211 SER A CA 1
ATOM 1641 C C . SER A 1 210 ? 15.899 58.885 24.434 1.00 18.10 211 SER A C 1
ATOM 1642 O O . SER A 1 210 ? 16.580 59.384 23.533 1.00 17.01 211 SER A O 1
ATOM 1645 N N . HIS A 1 211 ? 16.453 58.249 25.499 1.00 16.93 212 HIS A N 1
ATOM 1646 C CA . HIS A 1 211 ? 17.866 58.135 25.653 1.00 17.85 212 HIS A CA 1
ATOM 1647 C C . HIS A 1 211 ? 18.508 57.328 24.563 1.00 17.88 212 HIS A C 1
ATOM 1648 O O . HIS A 1 211 ? 19.709 57.371 24.417 1.00 19.88 212 HIS A O 1
ATOM 1655 N N . GLN A 1 212 ? 17.732 56.531 23.822 1.00 16.59 213 GLN A N 1
ATOM 1656 C CA . GLN A 1 212 ? 18.259 55.776 22.704 1.00 20.42 213 GLN A CA 1
ATOM 1657 C C . GLN A 1 212 ? 18.305 56.601 21.393 1.00 16.86 213 GLN A C 1
ATOM 1658 O O . GLN A 1 212 ? 19.016 56.254 20.475 1.00 18.98 213 GLN A O 1
ATOM 1664 N N . THR A 1 213 ? 17.567 57.687 21.292 1.00 16.17 214 THR A N 1
ATOM 1665 C CA . THR A 1 213 ? 17.601 58.518 20.072 1.00 16.10 214 THR A CA 1
ATOM 1666 C C . THR A 1 213 ? 19.016 58.971 19.768 1.00 16.20 214 THR A C 1
ATOM 1667 O O . THR A 1 213 ? 19.725 59.494 20.684 1.00 16.45 214 THR A O 1
ATOM 1671 N N . ALA A 1 214 ? 19.517 58.753 18.551 1.00 17.84 215 ALA A N 1
ATOM 1672 C CA . ALA A 1 214 ? 20.915 58.967 18.238 1.00 18.14 215 ALA A CA 1
ATOM 1673 C C . ALA A 1 214 ? 21.181 59.624 16.893 1.00 18.23 215 ALA A C 1
ATOM 1674 O O . ALA A 1 214 ? 20.322 59.568 16.000 1.00 17.32 215 ALA A O 1
ATOM 1676 N N . THR A 1 215 ? 22.420 60.056 16.749 1.00 18.63 216 THR A N 1
ATOM 1677 C CA . THR A 1 215 ? 22.954 60.747 15.580 1.00 19.69 216 THR A CA 1
ATOM 1678 C C . THR A 1 215 ? 21.942 61.616 14.807 1.00 17.37 216 THR A C 1
ATOM 1679 O O . THR A 1 215 ? 21.353 62.566 15.343 1.00 16.46 216 THR A O 1
ATOM 1683 N N . ALA A 1 216 ? 21.712 61.178 13.562 1.00 15.96 217 ALA A N 1
ATOM 1684 C CA . ALA A 1 216 ? 20.833 61.955 12.676 1.00 15.43 217 ALA A CA 1
ATOM 1685 C C . ALA A 1 216 ? 19.505 62.277 13.325 1.00 14.79 217 ALA A C 1
ATOM 1686 O O . ALA A 1 216 ? 18.863 63.302 13.044 1.00 14.78 217 ALA A O 1
ATOM 1688 N N . ALA A 1 217 ? 18.953 61.331 14.146 1.00 16.13 218 ALA A N 1
ATOM 1689 C CA . ALA A 1 217 ? 17.673 61.596 14.818 1.00 12.01 218 ALA A CA 1
ATOM 1690 C C . ALA A 1 217 ? 17.773 62.760 15.809 1.00 13.11 218 ALA A C 1
ATOM 1691 O O . ALA A 1 217 ? 16.831 63.504 15.969 1.00 14.61 218 ALA A O 1
ATOM 1693 N N . GLU A 1 218 ? 18.894 62.818 16.510 1.00 14.68 219 GLU A N 1
ATOM 1694 C CA . GLU A 1 218 ? 19.128 63.925 17.453 1.00 12.64 219 GLU A CA 1
ATOM 1695 C C . GLU A 1 218 ? 19.230 65.289 16.729 1.00 13.76 219 GLU A C 1
ATOM 1696 O O . GLU A 1 218 ? 18.656 66.242 17.126 1.00 15.16 219 GLU A O 1
ATOM 1702 N N . GLU A 1 219 ? 19.919 65.236 15.580 1.00 15.33 220 GLU A N 1
ATOM 1703 C CA . GLU A 1 219 ? 20.072 66.431 14.751 1.00 16.50 220 GLU A CA 1
ATOM 1704 C C . GLU A 1 219 ? 18.782 66.918 14.291 1.00 15.75 220 GLU A C 1
ATOM 1705 O O . GLU A 1 219 ? 18.478 68.110 14.382 1.00 16.76 220 GLU A O 1
ATOM 1711 N N . PHE A 1 220 ? 17.935 65.980 13.853 1.00 16.10 221 PHE A N 1
ATOM 1712 C CA . PHE A 1 220 ? 16.535 66.331 13.389 1.00 14.78 221 PHE A CA 1
ATOM 1713 C C . PHE A 1 220 ? 15.736 66.941 14.480 1.00 14.40 221 PHE A C 1
ATOM 1714 O O . PHE A 1 220 ? 15.085 68.034 14.306 1.00 16.33 221 PHE A O 1
ATOM 1722 N N . ALA A 1 221 ? 15.749 66.274 15.647 1.00 12.77 222 ALA A N 1
ATOM 1723 C CA . ALA A 1 221 ? 14.995 66.771 16.817 1.00 15.85 222 ALA A CA 1
ATOM 1724 C C . ALA A 1 221 ? 15.526 68.187 17.263 1.00 15.63 222 ALA A C 1
ATOM 1725 O O . ALA A 1 221 ? 14.775 69.151 17.562 1.00 16.51 222 ALA A O 1
ATOM 1727 N N . TYR A 1 222 ? 16.836 68.219 17.346 1.00 18.49 223 TYR A N 1
ATOM 1728 C CA . TYR A 1 222 ? 17.502 69.513 17.756 1.00 17.07 223 TYR A CA 1
ATOM 1729 C C . TYR A 1 222 ? 17.098 70.684 16.836 1.00 17.36 223 TYR A C 1
ATOM 1730 O O . TYR A 1 222 ? 16.669 71.765 17.288 1.00 16.67 223 TYR A O 1
ATOM 1739 N N . LEU A 1 223 ? 17.195 70.388 15.538 1.00 16.80 224 LEU A N 1
ATOM 1740 C CA . LEU A 1 223 ? 16.851 71.383 14.514 1.00 18.35 224 LEU A CA 1
ATOM 1741 C C . LEU A 1 223 ? 15.409 71.783 14.502 1.00 18.73 224 LEU A C 1
ATOM 1742 O O . LEU A 1 223 ? 15.049 73.015 14.441 1.00 18.58 224 LEU A O 1
ATOM 1755 N N . GLN A 1 225 ? 13.703 71.768 17.104 1.00 15.69 226 GLN A N 1
ATOM 1756 C CA . GLN A 1 225 ? 13.598 72.629 18.298 1.00 17.74 226 GLN A CA 1
ATOM 1757 C C . GLN A 1 225 ? 14.200 74.006 18.115 1.00 17.83 226 GLN A C 1
ATOM 1758 O O . GLN A 1 225 ? 13.630 74.996 18.497 1.00 19.97 226 GLN A O 1
ATOM 1764 N N . SER A 1 226 ? 15.383 74.093 17.514 1.00 19.37 227 SER A N 1
ATOM 1765 C CA . SER A 1 226 ? 16.085 75.318 17.325 1.00 20.76 227 SER A CA 1
ATOM 1766 C C . SER A 1 226 ? 15.346 76.294 16.365 1.00 24.43 227 SER A C 1
ATOM 1767 O O . SER A 1 226 ? 15.453 77.549 16.433 1.00 22.43 227 SER A O 1
ATOM 1770 N N . LEU A 1 227 ? 14.599 75.689 15.447 1.00 21.75 228 LEU A N 1
ATOM 1771 C CA . LEU A 1 227 ? 13.787 76.455 14.518 1.00 22.33 228 LEU A CA 1
ATOM 1772 C C . LEU A 1 227 ? 12.423 76.826 15.072 1.00 22.36 228 LEU A C 1
ATOM 1773 O O . LEU A 1 227 ? 11.612 77.559 14.450 1.00 24.59 228 LEU A O 1
ATOM 1778 N N . SER A 1 228 ? 12.196 76.450 16.304 1.00 22.91 229 SER A N 1
ATOM 1779 C CA . SER A 1 228 ? 10.916 76.662 16.941 1.00 23.91 229 SER A CA 1
ATOM 1780 C C . SER A 1 228 ? 9.797 76.044 16.107 1.00 25.42 229 SER A C 1
ATOM 1781 O O . SER A 1 228 ? 8.682 76.512 16.107 1.00 23.13 229 SER A O 1
ATOM 1784 N N . ARG A 1 229 ? 10.067 74.923 15.447 1.00 21.59 230 ARG A N 1
ATOM 1785 C CA . ARG A 1 229 ? 9.038 74.320 14.631 1.00 17.98 230 ARG A CA 1
ATOM 1786 C C . ARG A 1 229 ? 8.246 73.332 15.439 1.00 16.99 230 ARG A C 1
ATOM 1787 O O . ARG A 1 229 ? 7.050 73.114 15.192 1.00 21.28 230 ARG A O 1
ATOM 1795 N N . ALA A 1 230 ? 8.909 72.520 16.299 1.00 18.27 231 ALA A N 1
ATOM 1796 C CA . ALA A 1 230 ? 8.197 71.604 17.099 1.00 19.82 231 ALA A CA 1
ATOM 1797 C C . ALA A 1 230 ? 8.564 71.643 18.588 1.00 19.06 231 ALA A C 1
ATOM 1798 O O . ALA A 1 230 ? 9.611 72.134 18.960 1.00 19.14 231 ALA A O 1
ATOM 1800 N N . THR A 1 231 ? 7.726 71.033 19.366 1.00 19.79 232 THR A N 1
ATOM 1801 C CA . THR A 1 231 ? 7.949 70.820 20.778 1.00 19.15 232 THR A CA 1
ATOM 1802 C C . THR A 1 231 ? 8.576 69.422 20.931 1.00 17.96 232 THR A C 1
ATOM 1803 O O . THR A 1 231 ? 8.066 68.439 20.370 1.00 19.44 232 THR A O 1
ATOM 1807 N N . ILE A 1 232 ? 9.719 69.341 21.646 1.00 18.20 233 ILE A N 1
ATOM 1808 C CA . ILE A 1 232 ? 10.377 68.097 21.862 1.00 17.32 233 ILE A CA 1
ATOM 1809 C C . ILE A 1 232 ? 9.910 67.531 23.214 1.00 18.53 233 ILE A C 1
ATOM 1810 O O . ILE A 1 232 ? 9.969 68.192 24.262 1.00 18.45 233 ILE A O 1
ATOM 1815 N N . ILE A 1 233 ? 9.555 66.260 23.231 1.00 18.87 234 ILE A N 1
ATOM 1816 C CA . ILE A 1 233 ? 8.995 65.595 24.441 1.00 19.11 234 ILE A CA 1
ATOM 1817 C C . ILE A 1 233 ? 9.648 64.256 24.688 1.00 19.48 234 ILE A C 1
ATOM 1818 O O . ILE A 1 233 ? 9.744 63.407 23.788 1.00 17.59 234 ILE A O 1
ATOM 1823 N N . GLY A 1 234 ? 10.135 64.060 25.942 1.00 16.26 235 GLY A N 1
ATOM 1824 C CA . GLY A 1 234 ? 10.673 62.765 26.277 1.00 15.76 235 GLY A CA 1
ATOM 1825 C C . GLY A 1 234 ? 11.945 62.890 27.084 1.00 18.01 235 GLY A C 1
ATOM 1826 O O . GLY A 1 234 ? 11.989 63.735 27.958 1.00 16.51 235 GLY A O 1
ATOM 1827 N N . GLU A 1 235 ? 12.878 61.986 26.833 1.00 16.95 236 GLU A N 1
ATOM 1828 C CA . GLU A 1 235 ? 14.123 61.938 27.580 1.00 17.48 236 GLU A CA 1
ATOM 1829 C C . GLU A 1 235 ? 15.238 62.730 26.860 1.00 19.49 236 GLU A C 1
ATOM 1830 O O . GLU A 1 235 ? 15.257 62.890 25.654 1.00 17.07 236 GLU A O 1
ATOM 1836 N N . ILE A 1 236 ? 16.282 63.060 27.610 1.00 17.39 237 ILE A N 1
ATOM 1837 C CA . ILE A 1 236 ? 17.467 63.656 27.011 1.00 16.62 237 ILE A CA 1
ATOM 1838 C C . ILE A 1 236 ? 18.073 62.535 26.144 1.00 17.73 237 ILE A C 1
ATOM 1839 O O . ILE A 1 236 ? 18.107 61.341 26.534 1.00 20.20 237 ILE A O 1
ATOM 1844 N N . THR A 1 237 ? 18.496 62.880 24.953 1.00 16.84 238 THR A N 1
ATOM 1845 C CA . THR A 1 237 ? 18.950 61.883 23.995 1.00 18.11 238 THR A CA 1
ATOM 1846 C C . THR A 1 237 ? 20.347 61.338 24.257 1.00 17.44 238 THR A C 1
ATOM 1847 O O . THR A 1 237 ? 21.001 61.806 25.199 1.00 22.21 238 THR A O 1
ATOM 1851 N N . SER A 1 238 ? 20.797 60.406 23.425 1.00 20.12 239 SER A N 1
ATOM 1852 C CA . SER A 1 238 ? 21.998 59.663 23.689 1.00 19.74 239 SER A CA 1
ATOM 1853 C C . SER A 1 238 ? 23.270 60.463 23.690 1.00 21.59 239 SER A C 1
ATOM 1854 O O . SER A 1 238 ? 24.155 60.044 24.309 1.00 22.91 239 SER A O 1
ATOM 1857 N N . GLY A 1 239 ? 23.330 61.602 22.999 1.00 20.30 240 GLY A N 1
ATOM 1858 C CA . GLY A 1 239 ? 24.532 62.389 22.889 1.00 22.78 240 GLY A CA 1
ATOM 1859 C C . GLY A 1 239 ? 25.539 61.811 21.980 1.00 26.93 240 GLY A C 1
ATOM 1860 O O . GLY A 1 239 ? 26.782 61.989 22.167 1.00 26.70 240 GLY A O 1
ATOM 1861 N N . ASN A 1 240 ? 25.108 61.061 20.977 1.00 25.75 241 ASN A N 1
ATOM 1862 C CA . ASN A 1 240 ? 26.034 60.481 20.025 1.00 27.14 241 ASN A CA 1
ATOM 1863 C C . ASN A 1 240 ? 25.878 61.170 18.730 1.00 25.45 241 ASN A C 1
ATOM 1864 O O . ASN A 1 240 ? 24.963 60.842 18.002 1.00 28.16 241 ASN A O 1
ATOM 1869 N N . LEU A 1 241 ? 26.680 62.157 18.431 1.00 24.55 242 LEU A N 1
ATOM 1870 C CA . LEU A 1 241 ? 26.633 62.876 17.150 1.00 22.68 242 LEU A CA 1
ATOM 1871 C C . LEU A 1 241 ? 27.936 62.557 16.387 1.00 23.86 242 LEU A C 1
ATOM 1872 O O . LEU A 1 241 ? 28.946 62.189 16.996 1.00 24.91 242 LEU A O 1
ATOM 1885 N N . HIS A 1 243 ? 30.297 64.346 15.151 1.00 21.36 244 HIS A N 1
ATOM 1886 C CA . HIS A 1 243 ? 31.096 65.555 15.073 1.00 21.38 244 HIS A CA 1
ATOM 1887 C C . HIS A 1 243 ? 32.528 65.382 15.582 1.00 20.93 244 HIS A C 1
ATOM 1888 O O . HIS A 1 243 ? 33.270 66.342 15.610 1.00 22.03 244 HIS A O 1
ATOM 1895 N N . SER A 1 244 ? 32.931 64.279 16.035 1.00 22.98 245 SER A N 1
ATOM 1896 C CA . SER A 1 244 ? 34.283 64.060 16.592 1.00 24.39 245 SER A CA 1
ATOM 1897 C C . SER A 1 244 ? 35.017 62.926 15.931 1.00 27.13 245 SER A C 1
ATOM 1898 O O . SER A 1 244 ? 34.445 62.134 15.165 1.00 25.58 245 SER A O 1
ATOM 1901 N N . LYS A 1 245 ? 36.301 62.819 16.256 1.00 27.68 246 LYS A N 1
ATOM 1902 C CA . LYS A 1 245 ? 37.159 61.704 15.800 1.00 29.03 246 LYS A CA 1
ATOM 1903 C C . LYS A 1 245 ? 38.020 61.314 17.002 1.00 29.00 246 LYS A C 1
ATOM 1904 O O . LYS A 1 245 ? 38.299 62.145 17.900 1.00 29.27 246 LYS A O 1
ATOM 1910 N N . VAL A 1 246 ? 38.412 60.086 17.029 1.00 27.07 247 VAL A N 1
ATOM 1911 C CA . VAL A 1 246 ? 39.195 59.561 18.072 1.00 28.07 247 VAL A CA 1
ATOM 1912 C C . VAL A 1 246 ? 40.651 59.453 17.631 1.00 30.52 247 VAL A C 1
ATOM 1913 O O . VAL A 1 246 ? 40.933 58.969 16.520 1.00 27.67 247 VAL A O 1
ATOM 1917 N N . PHE A 1 247 ? 41.577 59.872 18.520 1.00 29.78 248 PHE A N 1
ATOM 1918 C CA . PHE A 1 247 ? 43.027 59.802 18.257 1.00 31.60 248 PHE A CA 1
ATOM 1919 C C . PHE A 1 247 ? 43.737 59.056 19.362 1.00 31.54 248 PHE A C 1
ATOM 1920 O O . PHE A 1 247 ? 43.710 59.451 20.493 1.00 30.23 248 PHE A O 1
ATOM 1928 N N . PRO A 1 248 ? 44.353 57.931 19.053 1.00 32.69 249 PRO A N 1
ATOM 1929 C CA . PRO A 1 248 ? 44.992 57.125 20.057 1.00 35.39 249 PRO A CA 1
ATOM 1930 C C . PRO A 1 248 ? 46.294 57.754 20.386 1.00 34.86 249 PRO A C 1
ATOM 1931 O O . PRO A 1 248 ? 46.780 58.581 19.598 1.00 35.87 249 PRO A O 1
ATOM 1935 N N . PHE A 1 249 ? 46.736 57.530 21.592 1.00 35.68 250 PHE A N 1
ATOM 1936 C CA . PHE A 1 249 ? 48.035 58.050 22.010 1.00 36.22 250 PHE A CA 1
ATOM 1937 C C . PHE A 1 249 ? 48.993 56.883 21.864 1.00 36.28 250 PHE A C 1
ATOM 1938 O O . PHE A 1 249 ? 48.943 55.943 22.701 1.00 36.85 250 PHE A O 1
ATOM 1946 N N . GLY A 1 250 ? 49.813 56.935 20.833 1.00 38.74 251 GLY A N 1
ATOM 1947 C CA . GLY A 1 250 ? 50.836 55.907 20.627 1.00 41.33 251 GLY A CA 1
ATOM 1948 C C . GLY A 1 250 ? 51.556 55.565 21.914 1.00 43.28 251 GLY A C 1
ATOM 1949 O O . GLY A 1 250 ? 51.842 56.460 22.774 1.00 44.40 251 GLY A O 1
ATOM 1950 N N . ASP A 1 251 ? 51.774 54.255 22.090 1.00 45.14 252 ASP A N 1
ATOM 1951 C CA . ASP A 1 251 ? 52.467 53.680 23.228 1.00 46.60 252 ASP A CA 1
ATOM 1952 C C . ASP A 1 251 ? 51.706 53.722 24.516 1.00 44.42 252 ASP A C 1
ATOM 1953 O O . ASP A 1 251 ? 52.305 53.595 25.592 1.00 44.99 252 ASP A O 1
ATOM 1958 N N . THR A 1 252 ? 50.381 53.880 24.438 1.00 41.01 253 THR A N 1
ATOM 1959 C CA . THR A 1 252 ? 49.618 53.956 25.674 1.00 38.19 253 THR A CA 1
ATOM 1960 C C . THR A 1 252 ? 48.307 53.279 25.501 1.00 35.73 253 THR A C 1
ATOM 1961 O O . THR A 1 252 ? 47.950 52.940 24.413 1.00 36.06 253 THR A O 1
ATOM 1965 N N . GLN A 1 253 ? 47.605 53.129 26.600 1.00 34.62 254 GLN A N 1
ATOM 1966 C CA . GLN A 1 253 ? 46.266 52.565 26.652 1.00 34.85 254 GLN A CA 1
ATOM 1967 C C . GLN A 1 253 ? 45.200 53.701 26.650 1.00 33.33 254 GLN A C 1
ATOM 1968 O O . GLN A 1 253 ? 44.085 53.490 27.139 1.00 33.08 254 GLN A O 1
ATOM 1974 N N . LEU A 1 254 ? 45.627 54.880 26.232 1.00 30.96 255 LEU A N 1
ATOM 1975 C CA . LEU A 1 254 ? 44.763 56.107 26.221 1.00 29.32 255 LEU A CA 1
ATOM 1976 C C . LEU A 1 254 ? 44.512 56.606 24.895 1.00 28.16 255 LEU A C 1
ATOM 1977 O O . LEU A 1 254 ? 45.247 56.386 23.971 1.00 28.75 255 LEU A O 1
ATOM 1982 N N . SER A 1 255 ? 43.398 57.328 24.762 1.00 26.97 256 SER A N 1
ATOM 1983 C CA . SER A 1 255 ? 43.092 57.994 23.522 1.00 26.75 256 SER A CA 1
ATOM 1984 C C . SER A 1 255 ? 42.391 59.298 23.804 1.00 24.25 256 SER A C 1
ATOM 1985 O O . SER A 1 255 ? 41.986 59.564 25.006 1.00 22.53 256 SER A O 1
ATOM 1988 N N . VAL A 1 256 ? 42.313 60.128 22.781 1.00 21.99 257 VAL A N 1
ATOM 1989 C CA . VAL A 1 256 ? 41.554 61.369 22.909 1.00 22.77 257 VAL A CA 1
ATOM 1990 C C . VAL A 1 256 ? 40.466 61.539 21.835 1.00 19.56 257 VAL A C 1
ATOM 1991 O O . VAL A 1 256 ? 40.682 61.378 20.658 1.00 21.60 257 VAL A O 1
ATOM 1995 N N . THR A 1 257 ? 39.215 61.851 22.237 1.00 18.38 258 THR A N 1
ATOM 1996 C CA . THR A 1 257 ? 38.163 62.161 21.314 1.00 20.05 258 THR A CA 1
ATOM 1997 C C . THR A 1 257 ? 38.073 63.600 21.204 1.00 18.75 258 THR A C 1
ATOM 1998 O O . THR A 1 257 ? 38.041 64.324 22.229 1.00 18.29 258 THR A O 1
ATOM 2002 N N . VAL A 1 258 ? 38.192 64.034 19.974 1.00 17.96 259 VAL A N 1
ATOM 2003 C CA . VAL A 1 258 ? 38.221 65.446 19.651 1.00 20.93 259 VAL A CA 1
ATOM 2004 C C . VAL A 1 258 ? 37.144 65.908 18.704 1.00 20.54 259 VAL A C 1
ATOM 2005 O O . VAL A 1 258 ? 36.968 65.340 17.618 1.00 20.95 259 VAL A O 1
ATOM 2009 N N . PRO A 1 259 ? 36.355 66.919 19.094 1.00 21.30 260 PRO A N 1
ATOM 2010 C CA . PRO A 1 259 ? 35.360 67.398 18.162 1.00 21.88 260 PRO A CA 1
ATOM 2011 C C . PRO A 1 259 ? 36.019 68.121 17.033 1.00 24.69 260 PRO A C 1
ATOM 2012 O O . PRO A 1 259 ? 36.781 68.977 17.313 1.00 25.08 260 PRO A O 1
ATOM 2016 N N . ILE A 1 260 ? 35.837 67.665 15.801 1.00 24.92 261 ILE A N 1
ATOM 2017 C CA . ILE A 1 260 ? 36.442 68.311 14.644 1.00 24.46 261 ILE A CA 1
ATOM 2018 C C . ILE A 1 260 ? 35.447 69.202 13.951 1.00 27.09 261 ILE A C 1
ATOM 2019 O O . ILE A 1 260 ? 35.785 69.980 13.090 1.00 26.81 261 ILE A O 1
ATOM 2024 N N . ILE A 1 261 ? 34.178 69.159 14.358 1.00 25.27 262 ILE A N 1
ATOM 2025 C CA . ILE A 1 261 ? 33.207 69.975 13.733 1.00 24.17 262 ILE A CA 1
ATOM 2026 C C . ILE A 1 261 ? 32.430 70.757 14.716 1.00 25.00 262 ILE A C 1
ATOM 2027 O O . ILE A 1 261 ? 32.015 70.197 15.783 1.00 23.62 262 ILE A O 1
ATOM 2032 N N . ASN A 1 262 ? 32.088 71.976 14.399 1.00 25.59 263 ASN A N 1
ATOM 2033 C CA . ASN A 1 262 ? 31.224 72.779 15.236 1.00 23.69 263 ASN A CA 1
ATOM 2034 C C . ASN A 1 262 ? 29.926 72.908 14.482 1.00 23.30 263 ASN A C 1
ATOM 2035 O O . ASN A 1 262 ? 29.938 73.004 13.214 1.00 25.33 263 ASN A O 1
ATOM 2040 N N . PHE A 1 263 ? 28.835 72.876 15.231 1.00 22.60 264 PHE A N 1
ATOM 2041 C CA . PHE A 1 263 ? 27.512 72.909 14.690 1.00 22.21 264 PHE A CA 1
ATOM 2042 C C . PHE A 1 263 ? 26.815 74.143 15.219 1.00 23.36 264 PHE A C 1
ATOM 2043 O O . PHE A 1 263 ? 26.504 74.275 16.432 1.00 20.81 264 PHE A O 1
ATOM 2051 N N . ILE A 1 264 ? 26.674 75.161 14.340 1.00 23.41 265 ILE A N 1
ATOM 2052 C CA . ILE A 1 264 ? 26.083 76.426 14.721 1.00 23.06 265 ILE A CA 1
ATOM 2053 C C . ILE A 1 264 ? 24.713 76.567 14.158 1.00 22.95 265 ILE A C 1
ATOM 2054 O O . ILE A 1 264 ? 24.551 76.468 12.913 1.00 22.36 265 ILE A O 1
ATOM 2059 N N . ASP A 1 265 ? 23.703 76.615 15.037 1.00 22.29 266 ASP A N 1
ATOM 2060 C CA . ASP A 1 265 ? 22.326 76.604 14.586 1.00 24.36 266 ASP A CA 1
ATOM 2061 C C . ASP A 1 265 ? 21.899 77.936 14.066 1.00 26.40 266 ASP A C 1
ATOM 2062 O O . ASP A 1 265 ? 22.691 78.931 14.074 1.00 26.05 266 ASP A O 1
ATOM 2067 N N . SER A 1 266 ? 20.646 77.955 13.632 1.00 27.97 267 SER A N 1
ATOM 2068 C CA . SER A 1 266 ? 20.129 79.179 13.010 1.00 28.57 267 SER A CA 1
ATOM 2069 C C . SER A 1 266 ? 19.984 80.391 13.968 1.00 27.65 267 SER A C 1
ATOM 2070 O O . SER A 1 266 ? 19.605 81.502 13.524 1.00 26.78 267 SER A O 1
ATOM 2073 N N . ASN A 1 267 ? 20.218 80.180 15.265 1.00 27.51 268 ASN A N 1
ATOM 2074 C CA . ASN A 1 267 ? 20.132 81.259 16.263 1.00 26.73 268 ASN A CA 1
ATOM 2075 C C . ASN A 1 267 ? 21.524 81.595 16.656 1.00 27.13 268 ASN A C 1
ATOM 2076 O O . ASN A 1 267 ? 21.693 82.484 17.512 1.00 27.70 268 ASN A O 1
ATOM 2081 N N . GLY A 1 268 ? 22.518 81.057 15.961 1.00 26.15 269 GLY A N 1
ATOM 2082 C CA . GLY A 1 268 ? 23.917 81.264 16.256 1.00 26.52 269 GLY A CA 1
ATOM 2083 C C . GLY A 1 268 ? 24.464 80.522 17.447 1.00 25.90 269 GLY A C 1
ATOM 2084 O O . GLY A 1 268 ? 25.591 80.764 17.782 1.00 27.93 269 GLY A O 1
ATOM 2085 N N . ASP A 1 269 ? 23.710 79.615 18.062 1.00 23.80 270 ASP A N 1
ATOM 2086 C CA . ASP A 1 269 ? 24.208 78.863 19.156 1.00 23.48 270 ASP A CA 1
ATOM 2087 C C . ASP A 1 269 ? 25.053 77.685 18.690 1.00 23.70 270 ASP A C 1
ATOM 2088 O O . ASP A 1 269 ? 24.658 76.974 17.781 1.00 23.36 270 ASP A O 1
ATOM 2093 N N . TYR A 1 270 ? 26.209 77.459 19.360 1.00 21.71 271 TYR A N 1
ATOM 2094 C CA . TYR A 1 270 ? 27.007 76.278 19.081 1.00 22.10 271 TYR A CA 1
ATOM 2095 C C . TYR A 1 270 ? 26.461 75.093 19.876 1.00 20.90 271 TYR A C 1
ATOM 2096 O O . TYR A 1 270 ? 26.347 75.148 21.119 1.00 22.89 271 TYR A O 1
ATOM 2105 N N . TRP A 1 271 ? 26.065 74.051 19.209 1.00 19.32 272 TRP A N 1
ATOM 2106 C CA . TRP A 1 271 ? 25.607 72.874 19.921 1.00 17.86 272 TRP A CA 1
ATOM 2107 C C . TRP A 1 271 ? 26.732 71.958 20.268 1.00 19.21 272 TRP A C 1
ATOM 2108 O O . TRP A 1 271 ? 27.441 71.438 19.369 1.00 21.35 272 TRP A O 1
ATOM 2119 N N . LEU A 1 272 ? 26.953 71.725 21.540 1.00 21.03 273 LEU A N 1
ATOM 2120 C CA . LEU A 1 272 ? 28.000 70.849 21.975 1.00 21.29 273 LEU A CA 1
ATOM 2121 C C . LEU A 1 272 ? 27.556 69.334 22.105 1.00 23.88 273 LEU A C 1
ATOM 2122 O O . LEU A 1 272 ? 28.268 68.501 22.653 1.00 21.30 273 LEU A O 1
ATOM 2127 N N . GLY A 1 273 ? 26.335 69.048 21.685 1.00 23.06 274 GLY A N 1
ATOM 2128 C CA . GLY A 1 273 ? 25.826 67.705 21.746 1.00 23.79 274 GLY A CA 1
ATOM 2129 C C . GLY A 1 273 ? 25.676 67.251 23.160 1.00 23.87 274 GLY A C 1
ATOM 2130 O O . GLY A 1 273 ? 25.360 67.985 24.035 1.00 24.27 274 GLY A O 1
ATOM 2131 N N . GLY A 1 274 ? 25.964 66.028 23.384 1.00 26.18 275 GLY A N 1
ATOM 2132 C CA . GLY A 1 274 ? 25.784 65.489 24.738 1.00 23.79 275 GLY A CA 1
ATOM 2133 C C . GLY A 1 274 ? 24.314 65.129 24.997 1.00 25.70 275 GLY A C 1
ATOM 2134 O O . GLY A 1 274 ? 24.022 64.667 26.103 1.00 26.04 275 GLY A O 1
ATOM 2135 N N . GLY A 1 275 ? 23.423 65.410 24.010 1.00 24.55 276 GLY A N 1
ATOM 2136 C CA . GLY A 1 275 ? 21.994 65.081 24.086 1.00 21.48 276 GLY A CA 1
ATOM 2137 C C . GLY A 1 275 ? 21.088 66.234 23.853 1.00 22.49 276 GLY A C 1
ATOM 2138 O O . GLY A 1 275 ? 21.300 67.300 24.378 1.00 22.08 276 GLY A O 1
ATOM 2139 N N . VAL A 1 276 ? 20.028 66.056 23.068 1.00 18.42 277 VAL A N 1
ATOM 2140 C CA . VAL A 1 276 ? 18.995 67.095 22.918 1.00 16.02 277 VAL A CA 1
ATOM 2141 C C . VAL A 1 276 ? 18.248 67.087 24.235 1.00 17.49 277 VAL A C 1
ATOM 2142 O O . VAL A 1 276 ? 17.974 66.013 24.823 1.00 18.09 277 VAL A O 1
ATOM 2146 N N . VAL A 1 277 ? 17.938 68.253 24.733 1.00 18.14 278 VAL A N 1
ATOM 2147 C CA . VAL A 1 277 ? 17.193 68.427 25.972 1.00 17.65 278 VAL A CA 1
ATOM 2148 C C . VAL A 1 277 ? 15.779 68.790 25.623 1.00 17.04 278 VAL A C 1
ATOM 2149 O O . VAL A 1 277 ? 15.518 69.855 25.028 1.00 18.08 278 VAL A O 1
ATOM 2153 N N . PRO A 1 278 ? 14.827 67.898 25.889 1.00 17.47 279 PRO A N 1
ATOM 2154 C CA . PRO A 1 278 ? 13.410 68.159 25.516 1.00 18.79 279 PRO A CA 1
ATOM 2155 C C . PRO A 1 278 ? 12.838 69.398 26.187 1.00 19.50 279 PRO A C 1
ATOM 2156 O O . PRO A 1 278 ? 13.293 69.786 27.289 1.00 19.49 279 PRO A O 1
ATOM 2160 N N . ASP A 1 279 ? 11.823 69.973 25.563 1.00 17.86 280 ASP A N 1
ATOM 2161 C CA . ASP A 1 279 ? 11.062 71.061 26.116 1.00 18.97 280 ASP A CA 1
ATOM 2162 C C . ASP A 1 279 ? 10.244 70.447 27.299 1.00 21.58 280 ASP A C 1
ATOM 2163 O O . ASP A 1 279 ? 10.180 71.020 28.414 1.00 22.07 280 ASP A O 1
ATOM 2168 N N . ALA A 1 280 ? 9.666 69.270 27.091 1.00 20.12 281 ALA A N 1
ATOM 2169 C CA . ALA A 1 280 ? 8.880 68.593 28.139 1.00 19.36 281 ALA A CA 1
ATOM 2170 C C . ALA A 1 280 ? 9.559 67.280 28.488 1.00 20.68 281 ALA A C 1
ATOM 2171 O O . ALA A 1 280 ? 9.451 66.280 27.759 1.00 18.79 281 ALA A O 1
ATOM 2173 N N . ILE A 1 281 ? 10.332 67.277 29.563 1.00 17.82 282 ILE A N 1
ATOM 2174 C CA . ILE A 1 281 ? 11.058 66.161 30.004 1.00 17.30 282 ILE A CA 1
ATOM 2175 C C . ILE A 1 281 ? 10.176 65.195 30.733 1.00 20.46 282 ILE A C 1
ATOM 2176 O O . ILE A 1 281 ? 9.578 65.599 31.755 1.00 24.10 282 ILE A O 1
ATOM 2181 N N . VAL A 1 282 ? 10.065 63.989 30.223 1.00 21.22 283 VAL A N 1
ATOM 2182 C CA . VAL A 1 282 ? 9.326 62.871 30.815 1.00 21.96 283 VAL A CA 1
ATOM 2183 C C . VAL A 1 282 ? 10.020 61.616 30.446 1.00 21.24 283 VAL A C 1
ATOM 2184 O O . VAL A 1 282 ? 10.864 61.529 29.547 1.00 20.44 283 VAL A O 1
ATOM 2188 N N . LEU A 1 283 ? 9.722 60.517 31.167 1.00 22.18 284 LEU A N 1
ATOM 2189 C CA . LEU A 1 283 ? 10.334 59.241 30.805 1.00 21.75 284 LEU A CA 1
ATOM 2190 C C . LEU A 1 283 ? 9.699 58.839 29.403 1.00 19.94 284 LEU A C 1
ATOM 2191 O O . LEU A 1 283 ? 8.571 59.247 29.067 1.00 19.73 284 LEU A O 1
ATOM 2196 N N . ALA A 1 284 ? 10.467 58.080 28.663 1.00 20.46 285 ALA A N 1
ATOM 2197 C CA . ALA A 1 284 ? 10.094 57.705 27.258 1.00 20.96 285 ALA A CA 1
ATOM 2198 C C . ALA A 1 284 ? 8.695 57.101 27.153 1.00 22.47 285 ALA A C 1
ATOM 2199 O O . ALA A 1 284 ? 7.924 57.519 26.345 1.00 22.38 285 ALA A O 1
ATOM 2201 N N . ASP A 1 285 ? 8.330 56.257 28.100 1.00 24.39 286 ASP A N 1
ATOM 2202 C CA . ASP A 1 285 ? 6.980 55.659 28.104 1.00 26.36 286 ASP A CA 1
ATOM 2203 C C . ASP A 1 285 ? 5.864 56.649 28.286 1.00 25.95 286 ASP A C 1
ATOM 2204 O O . ASP A 1 285 ? 4.700 56.355 27.996 1.00 30.68 286 ASP A O 1
ATOM 2209 N N . GLU A 1 286 ? 6.137 57.817 28.788 1.00 22.66 287 GLU A N 1
ATOM 2210 C CA . GLU A 1 286 ? 5.116 58.840 29.010 1.00 24.74 287 GLU A CA 1
ATOM 2211 C C . GLU A 1 286 ? 5.012 59.896 27.958 1.00 22.10 287 GLU A C 1
ATOM 2212 O O . GLU A 1 286 ? 4.127 60.739 28.014 1.00 23.00 287 GLU A O 1
ATOM 2218 N N . ALA A 1 287 ? 5.901 59.863 26.966 1.00 21.97 288 ALA A N 1
ATOM 2219 C CA . ALA A 1 287 ? 5.957 60.914 25.957 1.00 22.53 288 ALA A CA 1
ATOM 2220 C C . ALA A 1 287 ? 4.798 61.072 25.057 1.00 18.09 288 ALA A C 1
ATOM 2221 O O . ALA A 1 287 ? 4.387 62.193 24.710 1.00 20.86 288 ALA A O 1
ATOM 2223 N N . LEU A 1 288 ? 4.217 59.958 24.671 1.00 20.90 289 LEU A N 1
ATOM 2224 C CA . LEU A 1 288 ? 3.020 60.034 23.777 1.00 20.95 289 LEU A CA 1
ATOM 2225 C C . LEU A 1 288 ? 1.833 60.617 24.529 1.00 21.13 289 LEU A C 1
ATOM 2226 O O . LEU A 1 288 ? 1.154 61.475 24.024 1.00 20.41 289 LEU A O 1
ATOM 2231 N N . ASP A 1 289 ? 1.660 60.180 25.759 1.00 22.43 290 ASP A N 1
ATOM 2232 C CA . ASP A 1 289 ? 0.597 60.754 26.624 1.00 24.21 290 ASP A CA 1
ATOM 2233 C C . ASP A 1 289 ? 0.738 62.212 26.872 1.00 24.30 290 ASP A C 1
ATOM 2234 O O . ASP A 1 289 ? -0.205 63.015 26.758 1.00 22.55 290 ASP A O 1
ATOM 2239 N N . LYS A 1 290 ? 1.983 62.622 27.088 1.00 23.33 291 LYS A N 1
ATOM 2240 C CA . LYS A 1 290 ? 2.281 64.037 27.203 1.00 23.00 291 LYS A CA 1
ATOM 2241 C C . LYS A 1 290 ? 2.031 64.901 26.012 1.00 20.67 291 LYS A C 1
ATOM 2242 O O . LYS A 1 290 ? 1.448 65.998 26.076 1.00 22.79 291 LYS A O 1
ATOM 2248 N N . ALA A 1 291 ? 2.375 64.420 24.831 1.00 21.31 292 ALA A N 1
ATOM 2249 C CA . ALA A 1 291 ? 2.101 65.097 23.677 1.00 19.21 292 ALA A CA 1
ATOM 2250 C C . ALA A 1 291 ? 0.583 65.333 23.435 1.00 21.27 292 ALA A C 1
ATOM 2251 O O . ALA A 1 291 ? 0.151 66.387 23.102 1.00 21.69 292 ALA A O 1
ATOM 2253 N N . LYS A 1 292 ? -0.166 64.313 23.701 1.00 23.52 293 LYS A N 1
ATOM 2254 C CA . LYS A 1 292 ? -1.634 64.338 23.618 1.00 23.54 293 LYS A CA 1
ATOM 2255 C C . LYS A 1 292 ? -2.201 65.350 24.617 1.00 22.13 293 LYS A C 1
ATOM 2256 O O . LYS A 1 292 ? -3.075 66.080 24.220 1.00 24.97 293 LYS A O 1
ATOM 2262 N N . GLU A 1 293 ? -1.663 65.394 25.827 1.00 26.25 294 GLU A N 1
ATOM 2263 C CA . GLU A 1 293 ? -2.042 66.406 26.793 1.00 26.74 294 GLU A CA 1
ATOM 2264 C C . GLU A 1 293 ? -1.806 67.774 26.267 1.00 26.35 294 GLU A C 1
ATOM 2265 O O . GLU A 1 293 ? -2.717 68.679 26.303 1.00 25.85 294 GLU A O 1
ATOM 2271 N N . ILE A 1 294 ? -0.576 68.036 25.791 1.00 23.32 295 ILE A N 1
ATOM 2272 C CA . ILE A 1 294 ?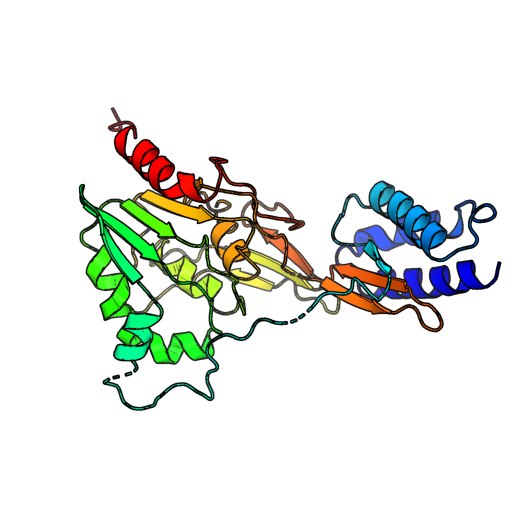 -0.259 69.322 25.255 1.00 25.48 295 ILE A CA 1
ATOM 2273 C C . ILE A 1 294 ? -1.192 69.776 24.175 1.00 24.38 295 ILE A C 1
ATOM 2274 O O . ILE A 1 294 ? -1.642 70.943 24.126 1.00 24.00 295 ILE A O 1
ATOM 2279 N N . ILE A 1 295 ? -1.466 68.854 23.238 1.00 25.35 296 ILE A N 1
ATOM 2280 C CA . ILE A 1 295 ? -2.361 69.084 22.187 1.00 23.16 296 ILE A CA 1
ATOM 2281 C C . ILE A 1 295 ? -3.782 69.466 22.706 1.00 24.09 296 ILE A C 1
ATOM 2282 O O . ILE A 1 295 ? -4.367 70.430 22.200 1.00 23.92 296 ILE A O 1
ATOM 2287 N N . ALA A 1 296 ? -4.277 68.687 23.636 1.00 22.15 297 ALA A N 1
ATOM 2288 C CA . ALA A 1 296 ? -5.655 68.838 24.192 1.00 25.07 297 ALA A CA 1
ATOM 2289 C C . ALA A 1 296 ? -5.882 70.160 24.915 1.00 26.31 297 ALA A C 1
ATOM 2290 O O . ALA A 1 296 ? -6.955 70.800 24.707 1.00 27.32 297 ALA A O 1
ATOM 2292 N N . PHE A 1 297 ? -4.859 70.605 25.617 1.00 27.91 298 PHE A N 1
ATOM 2293 C CA . PHE A 1 297 ? -4.920 71.886 26.350 1.00 30.75 298 PHE A CA 1
ATOM 2294 C C . PHE A 1 297 ? -4.329 73.117 25.617 1.00 34.04 298 PHE A C 1
ATOM 2295 O O . PHE A 1 297 ? -4.141 74.182 26.210 1.00 35.64 298 PHE A O 1
ATOM 2303 N N . HIS A 1 298 ? -4.082 73.006 24.296 1.00 34.36 299 HIS A N 1
ATOM 2304 C CA . HIS A 1 298 ? -3.507 74.137 23.592 1.00 35.41 299 HIS A CA 1
ATOM 2305 C C . HIS A 1 298 ? -4.562 75.282 23.551 1.00 35.48 299 HIS A C 1
ATOM 2306 O O . HIS A 1 298 ? -5.765 75.085 23.236 1.00 31.28 299 HIS A O 1
ATOM 2313 N N . PRO A 1 299 ? -4.117 76.489 23.857 1.00 37.10 300 PRO A N 1
ATOM 2314 C CA . PRO A 1 299 ? -5.038 77.644 23.869 1.00 36.67 300 PRO A CA 1
ATOM 2315 C C . PRO A 1 299 ? -5.819 77.776 22.579 1.00 38.24 300 PRO A C 1
ATOM 2316 O O . PRO A 1 299 ? -5.255 77.681 21.478 1.00 36.41 300 PRO A O 1
ATOM 2320 N N . PRO A 1 300 ? -7.122 77.958 22.657 1.00 39.86 301 PRO A N 1
ATOM 2321 C CA . PRO A 1 300 ? -7.904 78.016 21.412 1.00 42.97 301 PRO A CA 1
ATOM 2322 C C . PRO A 1 300 ? -7.590 79.289 20.683 1.00 47.01 301 PRO A C 1
ATOM 2323 O O . PRO A 1 300 ? -8.257 79.507 19.708 1.00 48.89 301 PRO A O 1
ATOM 2327 N N . LEU A 1 301 ? -6.545 80.014 21.101 1.00 51.75 302 LEU A N 1
ATOM 2328 C CA . LEU A 1 301 ? -6.076 81.282 20.498 1.00 55.09 302 LEU A CA 1
ATOM 2329 C C . LEU A 1 301 ? -7.182 82.297 20.573 1.00 56.42 302 LEU A C 1
ATOM 2330 O O . LEU A 1 301 ? -7.791 82.643 19.586 1.00 58.93 302 LEU A O 1
ATOM 2335 N N . ALA A 1 302 ? -7.434 82.792 21.765 1.00 59.08 303 ALA A N 1
ATOM 2336 C CA . ALA A 1 302 ? -8.500 83.769 21.995 1.00 60.33 303 ALA A CA 1
ATOM 2337 C C . ALA A 1 302 ? -9.839 83.210 21.531 1.00 61.55 303 ALA A C 1
ATOM 2338 O O . ALA A 1 302 ? -9.941 82.082 21.100 1.00 62.36 303 ALA A O 1
#

Nearest PDB structures (foldseek):
  1j7x-assembly1_A  TM=1.003E+00  e=4.583E-64  Xenopus laevis
  7jti-assembly1_A  TM=9.897E-01  e=1.784E-46  Bos taurus
  7jti-assembly1_C  TM=9.978E-01  e=6.772E-40  Bos taurus
  7jti-assembly1_D  TM=8.257E-01  e=4.151E-30  Bos taurus
  4lur-assembly1_A  TM=8.024E-01  e=1.299E-28  Danio rerio

CATH classification: 3.30.750.44 (+1 more: 3.90.226.10)

B-factor: mean 30.37, std 14.25, range [7.03, 96.29]

Organism: Xenopus laevis (NCBI:txid8355)

Radius of gyration: 22.13 Å; Cα contacts (8 Å, |Δi|>4): 581; chains: 1; bounding box: 67×37×49 Å

Foldseek 3Di:
DVVLVLQLVVVLVCCCQFFLPNVLSVVCVVVSVVDDPPVDDDLVRSQVVVQVVVCVSPVFPQKGKDFLVPDDDADDDDDPVNQDDDPVLLVVLLVQWDWDQDPVREIEIEGAEDDAVSNCVVSQVSCQVRPQVVSLRGQAYEYEHARHQYHDLNCLLAVVLLQEDLPDFAFFKFKQQSNDGGRDTDTHDNDHRHHRSYQRGAYEYAYAQNRHENRQSNLQSVLVVRYFYFAAWYVQHYAWDKAASPPDSMIIIHRRMWIQGPVRDTDSGPGDDGPHYDHRVCGVVVVVVCVVPPPPPD